Protein AF-0000000085035496 (afdb_homodimer)

pLDDT: mean 80.85, std 22.41, range [20.11, 98.56]

Radius of gyration: 19.76 Å; Cα contacts (8 Å, |Δi|>4): 603; chains: 2; bounding box: 44×59×54 Å

Solvent-accessible surface area (backbone atoms only — not comparable to full-atom values): 18643 Å² total; per-residue (Å²): 138,70,15,43,64,52,47,41,62,54,58,44,70,60,29,49,70,66,37,59,50,85,87,56,75,56,60,69,62,49,54,77,74,46,96,45,39,78,86,64,33,46,71,48,76,61,97,55,27,34,36,31,46,46,89,78,46,48,34,85,78,16,31,32,37,32,49,57,68,81,37,51,51,77,79,74,51,49,72,68,48,49,52,51,45,51,49,50,50,45,50,50,52,50,40,43,44,73,70,66,59,52,51,20,27,37,36,31,34,42,28,34,64,45,33,47,25,34,58,72,46,48,50,45,34,39,38,32,49,21,37,77,82,61,66,77,52,65,74,73,79,58,62,67,64,61,53,49,51,50,50,52,51,53,47,54,52,48,46,54,48,43,53,53,52,57,54,54,70,74,99,139,74,87,68,62,66,12,40,59,56,14,43,74,60,39,50,69,68,38,59,50,84,88,58,75,55,61,69,61,48,53,78,73,48,97,46,39,77,87,64,32,46,71,48,74,60,94,57,27,34,35,32,46,48,90,78,47,50,33,86,80,18,31,32,37,32,48,56,68,82,38,52,50,77,77,73,51,49,72,68,49,48,50,51,47,50,50,51,50,44,50,50,53,49,40,44,42,73,71,65,58,52,52,21,27,38,36,31,34,42,30,36,64,46,22,61,26,40,59,73,47,48,49,44,35,38,39,31,50,21,36,78,82,61,65,70,51,64,74,72,80,58,62,69,64,60,53,48,50,50,50,52,51,50,47,53,50,47,44,54,48,44,54,52,52,56,55,53,71,74,100

InterPro domains:
  IPR011146 HIT-like domain [PF01230] (39-130)
  IPR011146 HIT-like domain [PS51084] (27-137)
  IPR036265 HIT-like superfamily [G3DSA:3.30.428.10] (1-168)
  IPR036265 HIT-like superfamily [SSF54197] (5-159)
  IPR039383 FHIT family [cd01275] (26-151)
  IPR052908 AP-4-A phosphorylase [PTHR42997] (3-164)

Sequence (342 aa):
MSLRRLWAIWRMPYIKLLASEGGKECIFCKLPRENRDRENLILYRSSSSFIIMNKYPYNPGHLMVAPYRHVANLDELSDDEIIDVMNLVRISVRILKEAMSPDGFNIGMNVGKAAGAGFEGHIHIHIVPRWIGDANFMPILGNTKVISEALTNTYDELKKVLDNLVARSKSMSLRRLWAIWRMPYIKLLASEGGKECIFCKLPRENRDRENLILYRSSSSFIIMNKYPYNPGHLMVAPYRHVANLDELSDDEIIDVMNLVRISVRILKEAMSPDGFNIGMNVGKAAGAGFEGHIHIHIVPRWIGDANFMPILGNTKVISEALTNTYDELKKVLDNLVARSKS

Foldseek 3Di:
DDPPPQVVFQPDCVLCVLQVPPPDDDCLQPVVVDPPCLVQQWQDDDDFKTKGADLQGQDQLKIKIFGNDQAQDPVPDDPVRVVVRVVVVVLSVVLCCVQPNAPDWDKAWAGDVVRRHSPHGTIMMIIHGHHDVDDGPPPCPDDPVVSVVSSSVSSVSSNVSSVVVVVVVVD/DDPPFPVPQLPDPCLCVLQPPPPDDDCLQPVVVDPPCLVQQWQDDDDFKTKGADLDAQDQLKIKMFGNDQAQDPVPDDPVRVVVRVVVVVLSVVLCCVQPNAPDWDKAWAGDVVRRHSPHGTIMMIIHGHHDVDGGPDPCPDDPVVSVVSSSVSSVSSNVSSVVVVVVVVD

Nearest PDB structures (foldseek):
  3wo5-assembly1_A-2  TM=9.151E-01  e=3.654E-14  Mycobacterium tuberculosis
  3ano-assembly1_A-2  TM=8.923E-01  e=1.837E-14  Mycobacterium tuberculosis H37Rv
  3wo5-assembly1_B-2  TM=8.867E-01  e=2.081E-14  Mycobacterium tuberculosis
  3ano-assembly1_B-2  TM=8.861E-01  e=2.216E-14  Mycobacterium tuberculosis H37Rv
  6af2-assembly1_B-2  TM=8.863E-01  e=6.831E-14  Mycobacterium avium

Organism: Korarchaeum cryptofilum (strain OPF8) (NCBI:txid374847)

Structure (mmCIF, N/CA/C/O backbone):
data_AF-0000000085035496-model_v1
#
loop_
_entity.id
_entity.type
_entity.pdbx_description
1 polymer 'Histidine triad (HIT) protein'
#
loop_
_atom_site.group_PDB
_atom_site.id
_atom_site.type_symbol
_atom_site.label_atom_id
_atom_site.label_alt_id
_atom_site.label_comp_id
_atom_site.label_asym_id
_atom_site.label_entity_id
_atom_site.label_seq_id
_atom_site.pdbx_PDB_ins_code
_atom_site.Cartn_x
_atom_site.Cartn_y
_atom_site.Cartn_z
_atom_site.occupancy
_atom_site.B_iso_or_equiv
_atom_site.auth_seq_id
_atom_site.auth_comp_id
_atom_site.auth_asym_id
_atom_site.auth_atom_id
_atom_site.pdbx_PDB_model_num
ATOM 1 N N . MET A 1 1 ? 12.805 13.18 -15.281 1 21.23 1 MET A N 1
ATOM 2 C CA . MET A 1 1 ? 12.258 11.828 -15.43 1 21.23 1 MET A CA 1
ATOM 3 C C . MET A 1 1 ? 11.125 11.586 -14.438 1 21.23 1 MET A C 1
ATOM 5 O O . MET A 1 1 ? 11.266 11.883 -13.25 1 21.23 1 MET A O 1
ATOM 9 N N . SER A 1 2 ? 9.82 11.492 -14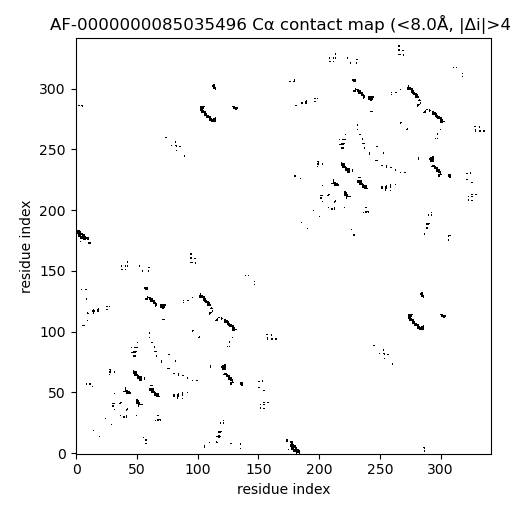.836 1 26.28 2 SER A N 1
ATOM 10 C CA . SER A 1 2 ? 8.445 11.75 -14.406 1 26.28 2 SER A CA 1
ATOM 11 C C . SER A 1 2 ? 8 10.75 -13.352 1 26.28 2 SER A C 1
ATOM 13 O O . SER A 1 2 ? 8.492 9.617 -13.312 1 26.28 2 SER A O 1
ATOM 15 N N . LEU A 1 3 ? 7.57 11.234 -12.219 1 30.39 3 LEU A N 1
ATOM 16 C CA . LEU A 1 3 ? 6.895 10.531 -11.141 1 30.39 3 LEU A CA 1
ATOM 17 C C . LEU A 1 3 ? 5.852 9.562 -11.688 1 30.39 3 LEU A C 1
ATOM 19 O O . LEU A 1 3 ? 5.055 9.008 -10.93 1 30.39 3 LEU A O 1
ATOM 23 N N . ARG A 1 4 ? 5.707 9.312 -12.961 1 32.75 4 ARG A N 1
ATOM 24 C CA . ARG A 1 4 ? 4.855 8.43 -13.75 1 32.75 4 ARG A CA 1
ATOM 25 C C . ARG A 1 4 ? 4.953 6.988 -13.258 1 32.75 4 ARG A C 1
ATOM 27 O O . ARG A 1 4 ? 4.027 6.199 -13.461 1 32.75 4 ARG A O 1
ATOM 34 N N . ARG A 1 5 ? 6.051 6.488 -12.922 1 32.91 5 ARG A N 1
ATOM 35 C CA . ARG A 1 5 ? 6.25 5.043 -12.914 1 32.91 5 ARG A CA 1
ATOM 36 C C . ARG A 1 5 ? 5.703 4.422 -11.633 1 32.91 5 ARG A C 1
ATOM 38 O O . ARG A 1 5 ? 5.484 3.213 -11.57 1 32.91 5 ARG A O 1
ATOM 45 N N . LEU A 1 6 ? 5.633 5.203 -10.633 1 32.25 6 LEU A N 1
ATOM 46 C CA . LEU A 1 6 ? 5.426 4.414 -9.422 1 32.25 6 LEU A CA 1
ATOM 47 C C . LEU A 1 6 ? 4.098 3.662 -9.484 1 32.25 6 LEU A C 1
ATOM 49 O O . LEU A 1 6 ? 4.039 2.471 -9.172 1 32.25 6 LEU A O 1
ATOM 53 N N . TRP A 1 7 ? 2.922 4.453 -9.5 1 36.88 7 TRP A N 1
ATOM 54 C CA . TRP A 1 7 ? 1.632 3.799 -9.305 1 36.88 7 TRP A CA 1
ATOM 55 C C . TRP A 1 7 ? 1.092 3.266 -10.633 1 36.88 7 TRP A C 1
ATOM 57 O O . TRP A 1 7 ? -0.097 2.957 -10.742 1 36.88 7 TRP A O 1
ATOM 67 N N . ALA A 1 8 ? 1.881 3.189 -11.617 1 37.53 8 ALA A N 1
ATOM 68 C CA . ALA A 1 8 ? 1.493 2.637 -12.914 1 37.53 8 ALA A CA 1
ATOM 69 C C . ALA A 1 8 ? 0.937 1.223 -12.766 1 37.53 8 ALA A C 1
ATOM 71 O O . ALA A 1 8 ? 0.454 0.632 -13.734 1 37.53 8 ALA A O 1
ATOM 72 N N . ILE A 1 9 ? 1.208 0.646 -11.734 1 39.5 9 ILE A N 1
ATOM 73 C CA . ILE A 1 9 ? 0.813 -0.758 -11.75 1 39.5 9 ILE A CA 1
ATOM 74 C C . ILE A 1 9 ? -0.698 -0.867 -11.945 1 39.5 9 ILE A C 1
ATOM 76 O O . ILE A 1 9 ? -1.181 -1.774 -12.625 1 39.5 9 ILE A O 1
ATOM 80 N N . TRP A 1 10 ? -1.483 0.144 -11.336 1 36.56 10 TRP A N 1
ATOM 81 C CA . TRP A 1 10 ? -2.896 -0.193 -11.203 1 36.56 10 TRP A CA 1
ATOM 82 C C . TRP A 1 10 ? -3.633 0.021 -12.523 1 36.56 10 TRP A C 1
ATOM 84 O O . TRP A 1 10 ? -4.773 -0.418 -12.68 1 36.56 10 TRP A O 1
ATOM 94 N N . ARG A 1 11 ? -3.217 1.012 -13.32 1 37.34 11 ARG A N 1
ATOM 95 C CA . ARG A 1 11 ? -4.156 1.288 -14.406 1 37.34 11 ARG A CA 1
ATOM 96 C C . ARG A 1 11 ? -4.004 0.27 -15.531 1 37.34 11 ARG A C 1
ATOM 98 O O . ARG A 1 11 ? -3.873 0.643 -16.703 1 37.34 11 ARG A O 1
ATOM 105 N N . MET A 1 12 ? -3.332 -0.712 -15.305 1 34.97 12 MET A N 1
ATOM 106 C CA . MET A 1 12 ? -3.383 -1.504 -16.531 1 34.97 12 MET A CA 1
ATOM 107 C C . MET A 1 12 ? -4.82 -1.883 -16.875 1 34.97 12 MET A C 1
ATOM 109 O O . MET A 1 12 ? -5.598 -2.248 -15.992 1 34.97 12 MET A O 1
ATOM 113 N N . PRO A 1 13 ? -5.238 -1.598 -18.078 1 33.66 13 PRO A N 1
ATOM 114 C CA . PRO A 1 13 ? -6.5 -2.111 -18.625 1 33.66 13 PRO A CA 1
ATOM 115 C C . PRO A 1 13 ? -6.84 -3.506 -18.094 1 33.66 13 PRO A C 1
ATOM 117 O O . PRO A 1 13 ? -7.863 -4.078 -18.469 1 33.66 13 PRO A O 1
ATOM 120 N N . TYR A 1 14 ? -5.906 -4.047 -17.469 1 34.47 14 TYR A N 1
ATOM 121 C CA . TYR A 1 14 ? -6.27 -5.434 -17.219 1 34.47 14 TYR A CA 1
ATOM 122 C C . TYR A 1 14 ? -7.41 -5.52 -16.203 1 34.47 14 TYR A C 1
ATOM 124 O O . TYR A 1 14 ? -8.031 -6.574 -16.047 1 34.47 14 TYR A O 1
ATOM 132 N N . ILE A 1 15 ? -7.633 -4.34 -15.547 1 39.41 15 ILE A N 1
ATOM 133 C CA . ILE A 1 15 ? -8.766 -4.488 -14.641 1 39.41 15 ILE A CA 1
ATOM 134 C C . ILE A 1 15 ? -10.031 -4.77 -15.445 1 39.41 15 ILE A C 1
ATOM 136 O O . ILE A 1 15 ? -10.977 -5.387 -14.945 1 39.41 15 ILE A O 1
ATOM 140 N N . LYS A 1 16 ? -10.023 -4.199 -16.641 1 36.78 16 LYS A N 1
ATOM 141 C CA . LYS A 1 16 ? -11.242 -4.473 -17.406 1 36.78 16 LYS A CA 1
ATOM 142 C C . LYS A 1 16 ? -11.453 -5.973 -17.578 1 36.78 16 LYS A C 1
ATOM 144 O O . LYS A 1 16 ? -12.586 -6.449 -17.609 1 36.78 16 LYS A O 1
ATOM 149 N N . LEU A 1 17 ? -10.406 -6.555 -17.922 1 38.06 17 LEU A N 1
ATOM 150 C CA . LEU A 1 17 ? -10.711 -7.957 -18.188 1 38.06 17 LEU A CA 1
ATOM 151 C C . LEU A 1 17 ? -11.211 -8.656 -16.938 1 38.06 17 LEU A C 1
ATOM 153 O O . LEU A 1 17 ? -12.102 -9.508 -17.016 1 38.06 17 LEU A O 1
ATOM 157 N N . LEU A 1 18 ? -10.664 -8.234 -15.781 1 40 18 LEU A N 1
ATOM 158 C CA . LEU A 1 18 ? -11.203 -8.898 -14.594 1 40 18 LEU A CA 1
ATOM 159 C C . LEU A 1 18 ? -12.492 -8.234 -14.133 1 40 18 LEU A C 1
ATOM 161 O O . LEU A 1 18 ? -13.328 -8.867 -13.492 1 40 18 LEU A O 1
ATOM 165 N N . ALA A 1 19 ? -12.539 -6.871 -14.305 1 42.56 19 ALA A N 1
ATOM 166 C CA . ALA A 1 19 ? -13.766 -6.191 -13.875 1 42.56 19 ALA A CA 1
ATOM 167 C C . ALA A 1 19 ? -14.922 -6.52 -14.812 1 42.56 19 ALA A C 1
ATOM 169 O O . ALA A 1 19 ? -16.094 -6.375 -14.438 1 42.56 19 ALA A O 1
ATOM 170 N N . SER A 1 20 ? -14.719 -6.434 -15.969 1 36.28 20 SER A N 1
ATOM 171 C CA . SER A 1 20 ? -15.852 -6.461 -16.891 1 36.28 20 SER A CA 1
ATOM 172 C C . SER A 1 20 ? -16.766 -7.645 -16.594 1 36.28 20 SER A C 1
ATOM 174 O O . SER A 1 20 ? -17.875 -7.738 -17.141 1 36.28 20 SER A O 1
ATOM 176 N N . GLU A 1 21 ? -16.312 -8.875 -16.375 1 35.81 21 GLU A N 1
ATOM 177 C CA . GLU A 1 21 ? -17.453 -9.781 -16.484 1 35.81 21 GLU A CA 1
ATOM 178 C C . GLU A 1 21 ? -18.344 -9.711 -15.258 1 35.81 21 GLU A C 1
ATOM 180 O O . GLU A 1 21 ? -17.969 -10.148 -14.172 1 35.81 21 GLU A O 1
ATOM 185 N N . GLY A 1 22 ? -19.109 -8.609 -14.977 1 43 22 GLY A N 1
ATOM 186 C CA . GLY A 1 22 ? -20.266 -8.391 -14.125 1 43 22 GLY A CA 1
ATOM 187 C C . GLY A 1 22 ? -20.703 -9.648 -13.391 1 43 22 GLY A C 1
ATOM 188 O O . GLY A 1 22 ? -21.234 -9.562 -12.281 1 43 22 GLY A O 1
ATOM 189 N N . GLY A 1 23 ? -20.844 -10.781 -14.062 1 47.94 23 GLY A N 1
ATOM 190 C CA . GLY A 1 23 ? -21.312 -12.078 -13.609 1 47.94 23 GLY A CA 1
ATOM 191 C C . GLY A 1 23 ? -20.188 -12.961 -13.078 1 47.94 23 GLY A C 1
ATOM 192 O O . GLY A 1 23 ? -20.375 -14.164 -12.906 1 47.94 23 GLY A O 1
ATOM 193 N N . LYS A 1 24 ? -18.891 -12.43 -13.055 1 60.41 24 LYS A N 1
ATOM 194 C CA . LYS A 1 24 ? -17.797 -13.383 -12.898 1 60.41 24 LYS A CA 1
ATOM 195 C C . LYS A 1 24 ? -17.422 -13.547 -11.43 1 60.41 24 LYS A C 1
ATOM 197 O O . LYS A 1 24 ? -17.562 -12.609 -10.641 1 60.41 24 LYS A O 1
ATOM 202 N N . GLU A 1 25 ? -17.344 -14.633 -10.922 1 82.94 25 GLU A N 1
ATOM 203 C CA . GLU A 1 25 ? -16.922 -15.156 -9.625 1 82.94 25 GLU A CA 1
ATOM 204 C C . GLU A 1 25 ? -15.609 -14.508 -9.18 1 82.94 25 GLU A C 1
ATOM 206 O O . GLU A 1 25 ? -14.727 -14.25 -10 1 82.94 25 GLU A O 1
ATOM 211 N N . CYS A 1 26 ? -15.641 -13.922 -8.062 1 90.88 26 CYS A N 1
ATOM 212 C CA . CYS A 1 26 ? -14.438 -13.359 -7.445 1 90.88 26 CYS A CA 1
ATOM 213 C C . CYS A 1 26 ? -13.297 -14.367 -7.453 1 90.88 26 CYS A C 1
ATOM 215 O O . CYS A 1 26 ? -13.375 -15.406 -6.793 1 90.88 26 CYS A O 1
ATOM 217 N N . ILE A 1 27 ? -12.289 -14.031 -8.133 1 90.94 27 ILE A N 1
ATOM 218 C CA . ILE A 1 27 ? -11.188 -14.977 -8.312 1 90.94 27 ILE A CA 1
ATOM 219 C C . ILE A 1 27 ? -10.5 -15.227 -6.969 1 90.94 27 ILE A C 1
ATOM 221 O O . ILE A 1 27 ? -9.945 -16.312 -6.746 1 90.94 27 ILE A O 1
ATOM 225 N N . PHE A 1 28 ? -10.57 -14.297 -6.078 1 94.56 28 PHE A N 1
ATOM 226 C CA . PHE A 1 28 ? -9.922 -14.461 -4.781 1 94.56 28 PHE A CA 1
ATOM 227 C C . PHE A 1 28 ? -10.742 -15.367 -3.873 1 94.56 28 PHE A C 1
ATOM 229 O O . PHE A 1 28 ? -10.219 -15.922 -2.904 1 94.56 28 PHE A O 1
ATOM 236 N N . CYS A 1 29 ? -11.938 -15.414 -4.16 1 95 29 CYS A N 1
ATOM 237 C CA . CYS A 1 29 ? -12.789 -16.344 -3.436 1 95 29 CYS A CA 1
ATOM 238 C C . CYS A 1 29 ? -12.688 -17.75 -4.027 1 95 29 CYS A C 1
ATOM 240 O O . CYS A 1 29 ? -12.688 -18.734 -3.293 1 95 29 CYS A O 1
ATOM 242 N N . LYS A 1 30 ? -12.492 -17.859 -5.289 1 94.5 30 LYS A N 1
ATOM 243 C CA . LYS A 1 30 ? -12.633 -19.109 -6.02 1 94.5 30 LYS A CA 1
ATOM 244 C C . LYS A 1 30 ? -11.305 -19.859 -6.066 1 94.5 30 LYS A C 1
ATOM 246 O O . LYS A 1 30 ? -11.234 -21.031 -5.688 1 94.5 30 LYS A O 1
ATOM 251 N N . LEU A 1 31 ? -10.289 -19.266 -6.477 1 95.12 31 LEU A N 1
ATOM 252 C CA . LEU A 1 31 ? -9.055 -19.938 -6.875 1 95.12 31 LEU A CA 1
ATOM 253 C C . LEU A 1 31 ? -8.406 -20.641 -5.688 1 95.12 31 LEU A C 1
ATOM 255 O O . LEU A 1 31 ? -7.926 -21.766 -5.816 1 95.12 31 LEU A O 1
ATOM 259 N N . PRO A 1 32 ? -8.438 -19.969 -4.566 1 96.06 32 PRO A N 1
ATOM 260 C CA . PRO A 1 32 ? -7.766 -20.641 -3.455 1 96.06 32 PRO A CA 1
ATOM 261 C C . PRO A 1 32 ? -8.469 -21.938 -3.033 1 96.06 32 PRO A C 1
ATOM 263 O O . PRO A 1 32 ? -7.875 -22.766 -2.354 1 96.06 32 PRO A O 1
ATOM 266 N N . ARG A 1 33 ? -9.625 -22.094 -3.391 1 95.31 33 ARG A N 1
ATOM 267 C CA . ARG A 1 33 ? -10.398 -23.266 -3.002 1 95.31 33 ARG A CA 1
ATOM 268 C C . ARG A 1 33 ? -10.188 -24.422 -3.984 1 95.31 33 ARG A C 1
ATOM 270 O O . ARG A 1 33 ? -10.586 -25.547 -3.719 1 95.31 33 ARG A O 1
ATOM 277 N N . GLU A 1 34 ? -9.539 -24.062 -5.004 1 94.56 34 GLU A N 1
ATOM 278 C CA . GLU A 1 34 ? -9.289 -25.078 -6.02 1 94.56 34 GLU A CA 1
ATOM 279 C C . GLU A 1 34 ? -7.969 -25.797 -5.77 1 94.56 34 GLU A C 1
ATOM 281 O O . GLU A 1 34 ? -7.082 -25.266 -5.102 1 94.56 34 GLU A O 1
ATOM 286 N N . ASN A 1 35 ? -7.812 -27 -6.086 1 90.62 35 ASN A N 1
ATOM 287 C CA . ASN A 1 35 ? -6.582 -27.781 -5.949 1 90.62 35 ASN A CA 1
ATOM 288 C C . ASN A 1 35 ? -5.766 -27.766 -7.238 1 90.62 35 ASN A C 1
ATOM 290 O O . ASN A 1 35 ? -5.359 -28.812 -7.73 1 90.62 35 ASN A O 1
ATOM 294 N N . ARG A 1 36 ? -5.5 -26.562 -7.816 1 96.56 36 ARG A N 1
ATOM 295 C CA . ARG A 1 36 ? -4.738 -26.344 -9.047 1 96.56 36 ARG A CA 1
ATOM 296 C C . ARG A 1 36 ? -3.783 -25.172 -8.898 1 96.56 36 ARG A C 1
ATOM 298 O O . ARG A 1 36 ? -3.777 -24.266 -9.734 1 96.56 36 ARG A O 1
ATOM 305 N N . ASP A 1 37 ? -2.908 -25.312 -7.938 1 97.06 37 ASP A N 1
ATOM 306 C CA . ASP A 1 37 ? -2.094 -24.188 -7.473 1 97.06 37 ASP A CA 1
ATOM 307 C C . ASP A 1 37 ? -1.188 -23.672 -8.586 1 97.06 37 ASP A C 1
ATOM 309 O O . ASP A 1 37 ? -1.125 -22.453 -8.828 1 97.06 37 ASP A O 1
ATOM 313 N N . ARG A 1 38 ? -0.52 -24.578 -9.258 1 96.75 38 ARG A N 1
ATOM 314 C CA . ARG A 1 38 ? 0.414 -24.156 -10.289 1 96.75 38 ARG A CA 1
ATOM 315 C C . ARG A 1 38 ? -0.318 -23.453 -11.438 1 96.75 38 ARG A C 1
ATOM 317 O O . ARG A 1 38 ? 0.122 -22.406 -11.922 1 96.75 38 ARG A O 1
ATOM 324 N N . GLU A 1 39 ? -1.438 -23.984 -11.859 1 95.06 39 GLU A N 1
ATOM 325 C CA . GLU A 1 39 ? -2.246 -23.422 -12.93 1 95.06 39 GLU A CA 1
ATOM 326 C C . GLU A 1 39 ? -2.852 -22.078 -12.508 1 95.06 39 GLU A C 1
ATOM 328 O O . GLU A 1 39 ? -2.941 -21.156 -13.312 1 95.06 39 GLU A O 1
ATOM 333 N N . ASN A 1 40 ? -3.23 -22.031 -11.234 1 95.69 40 ASN A N 1
ATOM 334 C CA . ASN A 1 40 ? -3.891 -20.844 -10.711 1 95.69 40 ASN A CA 1
ATOM 335 C C . ASN A 1 40 ? -2.885 -19.859 -10.133 1 95.69 40 ASN A C 1
ATOM 337 O O . ASN A 1 40 ? -3.26 -18.766 -9.695 1 95.69 40 ASN A O 1
ATOM 341 N N . LEU A 1 41 ? -1.665 -20.172 -10.047 1 97.12 41 LEU A N 1
ATOM 342 C CA . LEU A 1 41 ? -0.542 -19.344 -9.625 1 97.12 41 LEU A CA 1
ATOM 343 C C . LEU A 1 41 ? -0.634 -19.031 -8.133 1 97.12 41 LEU A C 1
ATOM 345 O O . LEU A 1 41 ? -0.282 -17.922 -7.707 1 97.12 41 LEU A O 1
ATOM 349 N N . ILE A 1 42 ? -1.25 -20 -7.367 1 98.19 42 ILE A N 1
ATOM 350 C CA . ILE A 1 42 ? -1.272 -19.922 -5.91 1 98.19 42 ILE A CA 1
ATOM 351 C C . ILE A 1 42 ? 0.07 -20.375 -5.348 1 98.19 42 ILE A C 1
ATOM 353 O O . ILE A 1 42 ? 0.501 -21.516 -5.59 1 98.19 42 ILE A O 1
ATOM 357 N N . LEU A 1 43 ? 0.686 -19.594 -4.543 1 98.19 43 LEU A N 1
ATOM 358 C CA . LEU A 1 43 ? 2.02 -19.906 -4.043 1 98.19 43 LEU A CA 1
ATOM 359 C C . LEU A 1 43 ? 1.954 -20.453 -2.623 1 98.19 43 LEU A C 1
ATOM 361 O O . LEU A 1 43 ? 2.764 -21.297 -2.24 1 98.19 43 LEU A O 1
ATOM 365 N N . TYR A 1 44 ? 1.034 -19.906 -1.823 1 97.94 44 TYR A N 1
ATOM 366 C CA . TYR A 1 44 ? 1.044 -20.234 -0.401 1 97.94 44 TYR A CA 1
ATOM 367 C C . TYR A 1 44 ? -0.301 -19.906 0.24 1 97.94 44 TYR A C 1
ATOM 369 O O . TYR A 1 44 ? -0.976 -18.953 -0.157 1 97.94 44 TYR A O 1
ATOM 377 N N . ARG A 1 45 ? -0.649 -20.734 1.194 1 97.56 45 ARG A N 1
ATOM 378 C CA . ARG A 1 45 ? -1.819 -20.516 2.035 1 97.56 45 ARG A CA 1
ATOM 379 C C . ARG A 1 45 ? -1.431 -20.438 3.508 1 97.56 45 ARG A C 1
ATOM 381 O O . ARG A 1 45 ? -0.679 -21.281 3.998 1 97.56 45 ARG A O 1
ATOM 388 N N . SER A 1 46 ? -1.869 -19.406 4.156 1 97.12 46 SER A 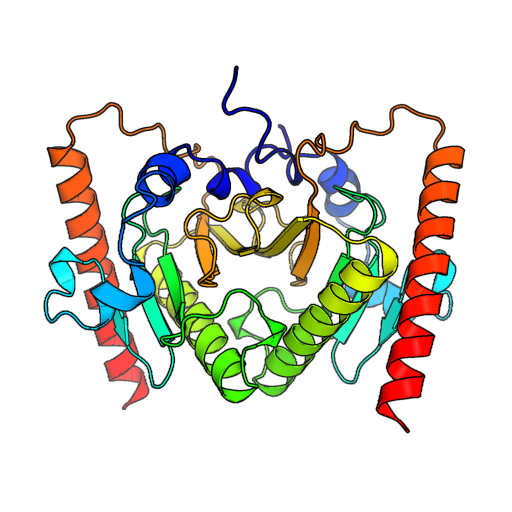N 1
ATOM 389 C CA . SER A 1 46 ? -1.798 -19.328 5.613 1 97.12 46 SER A CA 1
ATOM 390 C C . SER A 1 46 ? -3.168 -19.547 6.246 1 97.12 46 SER A C 1
ATOM 392 O O . SER A 1 46 ? -4.059 -20.125 5.621 1 97.12 46 SER A O 1
ATOM 394 N N . SER A 1 47 ? -3.295 -19.188 7.523 1 96.69 47 SER A N 1
ATOM 395 C CA . SER A 1 47 ? -4.523 -19.453 8.266 1 96.69 47 SER A CA 1
ATOM 396 C C . SER A 1 47 ? -5.684 -18.625 7.734 1 96.69 47 SER A C 1
ATOM 398 O O . SER A 1 47 ? -6.82 -19.109 7.676 1 96.69 47 SER A O 1
ATOM 400 N N . SER A 1 48 ? -5.414 -17.406 7.293 1 98.06 48 SER A N 1
ATOM 401 C CA . SER A 1 48 ? -6.543 -16.562 6.938 1 98.06 48 SER A CA 1
ATOM 402 C C . SER A 1 48 ? -6.305 -15.852 5.605 1 98.06 48 SER A C 1
ATOM 404 O O . SER A 1 48 ? -7.152 -15.086 5.141 1 98.06 48 SER A O 1
ATOM 406 N N . SER A 1 49 ? -5.16 -16.094 4.941 1 98.31 49 SER A N 1
ATOM 407 C CA . SER A 1 49 ? -4.812 -15.398 3.701 1 98.31 49 SER A CA 1
ATOM 408 C C . SER A 1 49 ? -3.957 -16.281 2.799 1 98.31 49 SER A C 1
ATOM 410 O O . SER A 1 49 ? -3.654 -17.422 3.148 1 98.31 49 SER A O 1
ATOM 412 N N . PHE A 1 50 ? -3.662 -15.75 1.64 1 98.5 50 PHE A N 1
ATOM 413 C CA . PHE A 1 50 ? -2.863 -16.531 0.7 1 98.5 50 PHE A CA 1
ATOM 414 C C . PHE A 1 50 ? -2.088 -15.609 -0.239 1 98.5 50 PHE A C 1
ATOM 416 O O . PHE A 1 50 ? -2.406 -14.422 -0.36 1 98.5 50 PHE A O 1
ATOM 423 N N . ILE A 1 51 ? -1.038 -16.156 -0.836 1 98.56 51 ILE A N 1
ATOM 424 C CA . ILE A 1 51 ? -0.209 -15.469 -1.825 1 98.56 51 ILE A CA 1
ATOM 425 C C . ILE A 1 51 ? -0.517 -16.016 -3.219 1 98.56 51 ILE A C 1
ATOM 427 O O . ILE A 1 51 ? -0.537 -17.234 -3.426 1 98.56 51 ILE A O 1
ATOM 431 N N . ILE A 1 52 ? -0.741 -15.141 -4.137 1 97.88 52 ILE A N 1
ATOM 432 C CA . ILE A 1 52 ? -1.018 -15.523 -5.516 1 97.88 52 ILE A CA 1
ATOM 433 C C . ILE A 1 52 ? -0.23 -14.633 -6.473 1 97.88 52 ILE A C 1
ATOM 435 O O . ILE A 1 52 ? -0.108 -13.422 -6.242 1 97.88 52 ILE A O 1
ATOM 439 N N . MET A 1 53 ? 0.323 -15.258 -7.449 1 96.88 53 MET A N 1
ATOM 440 C CA . MET A 1 53 ? 0.993 -14.469 -8.484 1 96.88 53 MET A CA 1
ATOM 441 C C . MET A 1 53 ? -0.022 -13.82 -9.422 1 96.88 53 MET A C 1
ATOM 443 O O . MET A 1 53 ? -0.994 -14.461 -9.828 1 96.88 53 MET A O 1
ATOM 447 N N . ASN A 1 54 ? 0.218 -12.609 -9.734 1 92.75 54 ASN A N 1
ATOM 448 C CA . ASN A 1 54 ? -0.672 -11.914 -10.664 1 92.75 54 ASN A CA 1
ATOM 449 C C . ASN A 1 54 ? -0.564 -12.484 -12.07 1 92.75 54 ASN A C 1
ATOM 451 O O . ASN A 1 54 ? 0.539 -12.641 -12.602 1 92.75 54 ASN A O 1
ATOM 455 N N . LYS A 1 55 ? -1.606 -12.789 -12.609 1 89.5 55 LYS A N 1
ATOM 456 C CA . LYS A 1 55 ? -1.65 -13.352 -13.961 1 89.5 55 LYS A CA 1
ATOM 457 C C . LYS A 1 55 ? -1.275 -12.305 -15.008 1 89.5 55 LYS A C 1
ATOM 459 O O . LYS A 1 55 ? -0.796 -12.648 -16.094 1 89.5 55 LYS A O 1
ATOM 464 N N . TYR A 1 56 ? -1.513 -11.094 -14.734 1 84.81 56 TYR A N 1
ATOM 465 C CA . TYR A 1 56 ? -1.176 -9.961 -15.594 1 84.81 56 TYR A CA 1
ATOM 466 C C . TYR A 1 56 ? -0.228 -9 -14.875 1 84.81 56 TYR A C 1
ATOM 468 O O . TYR A 1 56 ? -0.585 -7.852 -14.609 1 84.81 56 TYR A O 1
ATOM 476 N N . PRO A 1 57 ? 0.956 -9.5 -14.75 1 89.12 57 PRO A N 1
ATOM 477 C CA . PRO A 1 57 ? 1.888 -8.789 -13.875 1 89.12 57 PRO A CA 1
ATOM 478 C C . PRO A 1 57 ? 2.359 -7.461 -14.469 1 89.12 57 PRO A C 1
ATOM 480 O O . PRO A 1 57 ? 2.51 -7.348 -15.688 1 89.12 57 PRO A O 1
ATOM 483 N N . TYR A 1 58 ? 2.482 -6.488 -13.602 1 84.19 58 TYR A N 1
ATOM 484 C CA . TYR A 1 58 ? 3.145 -5.246 -13.984 1 84.19 58 TYR A CA 1
ATOM 485 C C . TYR A 1 58 ? 4.629 -5.477 -14.25 1 84.19 58 TYR A C 1
ATOM 487 O O . TYR A 1 58 ? 5.176 -4.977 -15.234 1 84.19 58 TYR A O 1
ATOM 495 N N . ASN A 1 59 ? 5.352 -6.098 -13.383 1 88 59 ASN A N 1
ATOM 496 C CA . ASN A 1 59 ? 6.715 -6.605 -13.5 1 88 59 ASN A CA 1
ATOM 497 C C . ASN A 1 59 ? 6.789 -8.094 -13.164 1 88 59 ASN A C 1
ATOM 499 O O . ASN A 1 59 ? 5.953 -8.609 -12.422 1 88 59 ASN A O 1
ATOM 503 N N . PRO A 1 60 ? 7.793 -8.773 -13.773 1 89.94 60 PRO A N 1
ATOM 504 C CA . PRO A 1 60 ? 7.953 -10.172 -13.367 1 89.94 60 PRO A CA 1
ATOM 505 C C . PRO A 1 60 ? 8.031 -10.344 -11.852 1 89.94 60 PRO A C 1
ATOM 507 O O . PRO A 1 60 ? 8.711 -9.578 -11.172 1 89.94 60 PRO A O 1
ATOM 510 N N . GLY A 1 61 ? 7.262 -11.297 -11.344 1 94.56 61 GLY A N 1
ATOM 511 C CA . GLY A 1 61 ? 7.273 -11.547 -9.906 1 94.56 61 GLY A CA 1
ATOM 512 C C . GLY A 1 61 ? 6.191 -10.789 -9.164 1 94.56 61 GLY A C 1
ATOM 513 O O . GLY A 1 61 ? 6.074 -10.914 -7.941 1 94.56 61 GLY A O 1
ATOM 514 N N . HIS A 1 62 ? 5.32 -10.008 -9.867 1 94.62 62 HIS A N 1
ATOM 515 C CA . HIS A 1 62 ? 4.199 -9.297 -9.258 1 94.62 62 HIS A CA 1
ATOM 516 C C . HIS A 1 62 ? 3.285 -10.258 -8.508 1 94.62 62 HIS A C 1
ATOM 518 O O . HIS A 1 62 ? 2.59 -11.07 -9.125 1 94.62 62 HIS A O 1
ATOM 524 N N . LEU A 1 63 ? 3.316 -10.086 -7.164 1 97.31 63 LEU A N 1
ATOM 525 C CA . LEU A 1 63 ? 2.518 -10.945 -6.297 1 97.31 63 LEU A CA 1
ATOM 526 C C . LEU A 1 63 ? 1.349 -10.172 -5.695 1 97.31 63 LEU A C 1
ATOM 528 O O . LEU A 1 63 ? 1.353 -8.938 -5.688 1 97.31 63 LEU A O 1
ATOM 532 N N . MET A 1 64 ? 0.374 -10.938 -5.223 1 96.5 64 MET A N 1
ATOM 533 C CA . MET A 1 64 ? -0.744 -10.398 -4.453 1 96.5 64 MET A CA 1
ATOM 534 C C . MET A 1 64 ? -0.996 -11.242 -3.205 1 96.5 64 MET A C 1
ATOM 536 O O . MET A 1 64 ? -0.754 -12.445 -3.203 1 96.5 64 MET A O 1
ATOM 540 N N . VAL A 1 65 ? -1.356 -10.57 -2.158 1 97.88 65 VAL A N 1
ATOM 541 C CA . VAL A 1 65 ? -1.821 -11.203 -0.932 1 97.88 65 VAL A CA 1
ATOM 542 C C . VAL A 1 65 ? -3.277 -10.828 -0.671 1 97.88 65 VAL A C 1
ATOM 544 O O . VAL A 1 65 ? -3.637 -9.648 -0.727 1 97.88 65 VAL A O 1
ATOM 547 N N . ALA A 1 66 ? -4.105 -11.828 -0.373 1 97.38 66 ALA A N 1
ATOM 548 C CA . ALA A 1 66 ? -5.523 -11.586 -0.126 1 97.38 66 ALA A CA 1
ATOM 549 C C . ALA A 1 66 ? -6.039 -12.445 1.02 1 97.38 66 ALA A C 1
ATOM 551 O O . ALA A 1 66 ? -5.629 -13.602 1.167 1 97.38 66 ALA A O 1
ATOM 552 N N . PRO A 1 67 ? -6.902 -11.859 1.896 1 97.94 67 PRO A N 1
ATOM 553 C CA . PRO A 1 67 ? -7.625 -12.719 2.84 1 97.94 67 PRO A CA 1
ATOM 554 C C . PRO A 1 67 ? -8.617 -13.656 2.148 1 97.94 67 PRO A C 1
ATOM 556 O O . PRO A 1 67 ? -9.031 -13.391 1.02 1 97.94 67 PRO A O 1
ATOM 559 N N . TYR A 1 68 ? -8.977 -14.75 2.881 1 97.44 68 TYR A N 1
ATOM 560 C CA . TYR A 1 68 ? -10.008 -15.633 2.359 1 97.44 68 TYR A CA 1
ATOM 561 C C . TYR A 1 68 ? -11.375 -14.953 2.4 1 97.44 68 TYR A C 1
ATOM 563 O O . TYR A 1 68 ? -12.195 -15.141 1.497 1 97.44 68 TYR A O 1
ATOM 571 N N . ARG A 1 69 ? -11.594 -14.258 3.486 1 96.69 69 ARG A N 1
ATOM 572 C CA . ARG A 1 69 ? -12.875 -13.578 3.619 1 96.69 69 ARG A CA 1
ATOM 573 C C . ARG A 1 69 ? -13.039 -12.492 2.561 1 96.69 69 ARG A C 1
ATOM 575 O O . ARG A 1 69 ? -12.109 -11.719 2.318 1 96.69 69 ARG A O 1
ATOM 582 N N . HIS A 1 70 ? -14.188 -12.469 1.901 1 95.31 70 HIS A N 1
ATOM 583 C CA . HIS A 1 70 ? -14.531 -11.461 0.904 1 95.31 70 HIS A CA 1
ATOM 584 C C . HIS A 1 70 ? -14.93 -10.148 1.565 1 95.31 70 HIS A C 1
ATOM 586 O O . HIS A 1 70 ? -16.109 -9.938 1.874 1 95.31 70 HIS A O 1
ATOM 592 N N . VAL A 1 71 ? -13.945 -9.312 1.752 1 94.06 71 VAL A N 1
ATOM 593 C CA . VAL A 1 71 ? -14.203 -8 2.348 1 94.06 71 VAL A CA 1
ATOM 594 C C . VAL A 1 71 ? -13.68 -6.902 1.431 1 94.06 71 VAL A C 1
ATOM 596 O O . VAL A 1 71 ? -12.664 -7.086 0.751 1 94.06 71 VAL A O 1
ATOM 599 N N . ALA A 1 72 ? -14.312 -5.773 1.52 1 90.81 72 ALA A N 1
ATOM 600 C CA . ALA A 1 72 ? -14.016 -4.711 0.565 1 90.81 72 ALA A CA 1
ATOM 601 C C . ALA A 1 72 ? -13.102 -3.656 1.187 1 90.81 72 ALA A C 1
ATOM 603 O O . ALA A 1 72 ? -12.469 -2.875 0.473 1 90.81 72 ALA A O 1
ATOM 604 N N . ASN A 1 73 ? -13.102 -3.66 2.584 1 88.81 73 ASN A N 1
ATOM 605 C CA . ASN A 1 73 ? -12.406 -2.561 3.25 1 88.81 73 ASN A CA 1
ATOM 606 C C . ASN A 1 73 ? -11.477 -3.064 4.344 1 88.81 73 ASN A C 1
ATOM 608 O O . ASN A 1 73 ? -11.734 -4.102 4.957 1 88.81 73 ASN A O 1
ATOM 612 N N . LEU A 1 74 ? -10.422 -2.295 4.52 1 88.38 74 LEU A N 1
ATOM 613 C CA . LEU A 1 74 ? -9.406 -2.641 5.508 1 88.38 74 LEU A CA 1
ATOM 614 C C . LEU A 1 74 ? -10.016 -2.723 6.902 1 88.38 74 LEU A C 1
ATOM 616 O O . LEU A 1 74 ? -9.609 -3.557 7.715 1 88.38 74 LEU A O 1
ATOM 620 N N . ASP A 1 75 ? -10.969 -1.873 7.191 1 87.31 75 ASP A N 1
ATOM 621 C CA . ASP A 1 75 ? -11.539 -1.8 8.531 1 87.31 75 ASP A CA 1
ATOM 622 C C . ASP A 1 75 ? -12.391 -3.031 8.836 1 87.31 75 ASP A C 1
ATOM 624 O O . ASP A 1 75 ? -12.766 -3.264 9.984 1 87.31 75 ASP A O 1
ATOM 628 N N . GLU A 1 76 ? -12.609 -3.84 7.879 1 92.75 76 GLU A N 1
ATOM 629 C CA . GLU A 1 76 ? -13.383 -5.062 8.07 1 92.75 76 GLU A CA 1
ATOM 630 C C . GLU A 1 76 ? -12.484 -6.223 8.5 1 92.75 76 GLU A C 1
ATOM 632 O O . GLU A 1 76 ? -12.977 -7.258 8.953 1 92.75 76 GLU A O 1
ATOM 637 N N . LEU A 1 77 ? -11.203 -6.055 8.383 1 94 77 LEU A N 1
ATOM 638 C CA . LEU A 1 77 ? -10.273 -7.098 8.797 1 94 77 LEU A CA 1
ATOM 639 C C . LEU A 1 77 ? -10.07 -7.07 10.312 1 94 77 LEU A C 1
ATOM 641 O O . LEU A 1 77 ? -9.984 -5.996 10.914 1 94 77 LEU A O 1
ATOM 645 N N . SER A 1 78 ? -10.039 -8.242 10.906 1 94.44 78 SER A N 1
ATOM 646 C CA . SER A 1 78 ? -9.633 -8.336 12.305 1 94.44 78 SER A CA 1
ATOM 647 C C . SER A 1 78 ? -8.133 -8.078 12.469 1 94.44 78 SER A C 1
ATOM 649 O O . SER A 1 78 ? -7.391 -8.102 11.484 1 94.44 78 SER A O 1
ATOM 651 N N . ASP A 1 79 ? -7.727 -7.832 13.703 1 92.44 79 ASP A N 1
ATOM 652 C CA . ASP A 1 79 ? -6.305 -7.645 13.969 1 92.44 79 ASP A CA 1
ATOM 653 C C . ASP A 1 79 ? -5.504 -8.875 13.547 1 92.44 79 ASP A C 1
ATOM 655 O O . ASP A 1 79 ? -4.422 -8.75 12.977 1 92.44 79 ASP A O 1
ATOM 659 N N . ASP A 1 80 ? -6.078 -10 13.836 1 95.06 80 ASP A N 1
ATOM 660 C CA . ASP A 1 80 ? -5.398 -11.242 13.469 1 95.06 80 ASP A CA 1
ATOM 661 C C . ASP A 1 80 ? -5.25 -11.359 11.953 1 95.06 80 ASP A C 1
ATOM 663 O O . ASP A 1 80 ? -4.207 -11.797 11.461 1 95.06 80 ASP A O 1
ATOM 667 N N . GLU A 1 81 ? -6.266 -10.977 11.211 1 95.94 81 GLU A N 1
ATOM 668 C CA . GLU A 1 81 ? -6.203 -11.016 9.75 1 95.94 81 GLU A CA 1
ATOM 669 C C . GLU A 1 81 ? -5.176 -10.023 9.219 1 95.94 81 GLU A C 1
ATOM 671 O O . GLU A 1 81 ? -4.461 -10.32 8.258 1 95.94 81 GLU A O 1
ATOM 676 N N . ILE A 1 82 ? -5.09 -8.898 9.828 1 94.44 82 ILE A N 1
ATOM 677 C CA . ILE A 1 82 ? -4.133 -7.879 9.414 1 94.44 82 ILE A CA 1
ATOM 678 C C . ILE A 1 82 ? -2.709 -8.398 9.594 1 94.44 82 ILE A C 1
ATOM 680 O O . ILE A 1 82 ? -1.879 -8.289 8.688 1 94.44 82 ILE A O 1
ATOM 684 N N . ILE A 1 83 ? -2.49 -8.969 10.703 1 94.12 83 ILE A N 1
ATOM 685 C CA . ILE A 1 83 ? -1.168 -9.508 10.992 1 94.12 83 ILE A CA 1
ATOM 686 C C . ILE A 1 83 ? -0.826 -10.602 9.977 1 94.12 83 ILE A C 1
ATOM 688 O O . ILE A 1 83 ? 0.284 -10.633 9.438 1 94.12 83 ILE A O 1
ATOM 692 N N . ASP A 1 84 ? -1.802 -11.461 9.766 1 96.62 84 ASP A N 1
ATOM 693 C CA . ASP A 1 84 ? -1.573 -12.562 8.836 1 96.62 84 ASP A CA 1
ATOM 694 C C . ASP A 1 84 ? -1.283 -12.047 7.43 1 96.62 84 ASP A C 1
ATOM 696 O O . ASP A 1 84 ? -0.336 -12.492 6.781 1 96.62 84 ASP A O 1
ATOM 700 N N . VAL A 1 85 ? -2.066 -11.094 6.969 1 97.25 85 VAL A N 1
ATOM 701 C CA . VAL A 1 85 ? -1.882 -10.508 5.645 1 97.25 85 VAL A CA 1
ATOM 702 C C . VAL A 1 85 ? -0.507 -9.852 5.559 1 97.25 85 VAL A C 1
ATOM 704 O O . VAL A 1 85 ? 0.232 -10.07 4.594 1 97.25 85 VAL A O 1
ATOM 707 N N . MET A 1 86 ? -0.128 -9.125 6.527 1 96.06 86 MET A N 1
ATOM 708 C CA . MET A 1 86 ? 1.139 -8.406 6.48 1 96.06 86 MET A CA 1
ATOM 709 C C . MET A 1 86 ? 2.318 -9.359 6.609 1 96.06 86 MET A C 1
ATOM 711 O O . MET A 1 86 ? 3.377 -9.125 6.02 1 96.06 86 MET A O 1
ATOM 715 N N . ASN A 1 87 ? 2.129 -10.383 7.355 1 95.69 87 ASN A N 1
ATOM 716 C CA . ASN A 1 87 ? 3.164 -11.406 7.398 1 95.69 87 ASN A CA 1
ATOM 717 C C . ASN A 1 87 ? 3.387 -12.039 6.023 1 95.69 87 ASN A C 1
ATOM 719 O O . ASN A 1 87 ? 4.523 -12.305 5.637 1 95.69 87 ASN A O 1
ATOM 723 N N . LEU A 1 88 ? 2.303 -12.297 5.344 1 97.44 88 LEU A N 1
ATOM 724 C CA . LEU A 1 88 ? 2.449 -12.844 4 1 97.44 88 LEU A CA 1
ATOM 725 C C . LEU A 1 88 ? 3.094 -11.828 3.064 1 97.44 88 LEU A C 1
ATOM 727 O O . LEU A 1 88 ? 3.842 -12.195 2.156 1 97.44 88 LEU A O 1
ATOM 731 N N . VAL A 1 89 ? 2.811 -10.547 3.279 1 97.62 89 VAL A N 1
ATOM 732 C CA . VAL A 1 89 ? 3.496 -9.508 2.52 1 97.62 89 VAL A CA 1
ATOM 733 C C . VAL A 1 89 ? 5 -9.586 2.779 1 97.62 89 VAL A C 1
ATOM 735 O O . VAL A 1 89 ? 5.801 -9.562 1.841 1 97.62 89 VAL A O 1
ATOM 738 N N . ARG A 1 90 ? 5.402 -9.758 4.008 1 95.94 90 ARG A N 1
ATOM 739 C CA . ARG A 1 90 ? 6.812 -9.875 4.371 1 95.94 90 ARG A CA 1
ATOM 740 C C . ARG A 1 90 ? 7.449 -11.094 3.711 1 95.94 90 ARG A C 1
ATOM 742 O O . ARG A 1 90 ? 8.555 -11.008 3.176 1 95.94 90 ARG A O 1
ATOM 749 N N . ILE A 1 91 ? 6.758 -12.172 3.777 1 96.19 91 ILE A N 1
ATOM 750 C CA . ILE A 1 91 ? 7.246 -13.406 3.168 1 96.19 91 ILE A CA 1
ATOM 751 C C . ILE A 1 91 ? 7.406 -13.211 1.661 1 96.19 91 ILE A C 1
ATOM 753 O O . ILE A 1 91 ? 8.398 -13.648 1.072 1 96.19 91 ILE A O 1
ATOM 757 N N . SER A 1 92 ? 6.418 -12.539 1.044 1 97.69 92 SER A N 1
ATOM 758 C CA . SER A 1 92 ? 6.465 -12.273 -0.39 1 97.69 92 SER A CA 1
ATOM 759 C C . SER A 1 92 ? 7.699 -11.453 -0.758 1 97.69 92 SER A C 1
ATOM 761 O O . SER A 1 92 ? 8.391 -11.766 -1.73 1 97.69 92 SER A O 1
ATOM 763 N N . VAL A 1 93 ? 7.949 -10.453 0.004 1 96.56 93 VAL A N 1
ATOM 764 C CA . VAL A 1 93 ? 9.109 -9.602 -0.226 1 96.56 93 VAL A CA 1
ATOM 765 C C . VAL A 1 93 ? 10.391 -10.43 -0.115 1 96.56 93 VAL A C 1
ATOM 767 O O . VAL A 1 93 ? 11.281 -10.328 -0.96 1 96.56 93 VAL A O 1
ATOM 770 N N . ARG A 1 94 ? 10.461 -11.281 0.865 1 96 94 ARG A N 1
ATOM 771 C CA . ARG A 1 94 ? 11.641 -12.117 1.079 1 96 94 ARG A CA 1
ATOM 772 C C . ARG A 1 94 ? 11.859 -13.07 -0.092 1 96 94 ARG A C 1
ATOM 774 O O . ARG A 1 94 ? 12.977 -13.211 -0.582 1 96 94 ARG A O 1
ATOM 781 N N . ILE A 1 95 ? 10.773 -13.734 -0.478 1 97.25 95 ILE A N 1
ATOM 782 C CA . ILE A 1 95 ? 10.836 -14.672 -1.598 1 97.25 95 ILE A CA 1
ATOM 783 C C . ILE A 1 95 ? 11.375 -13.953 -2.836 1 97.25 95 ILE A C 1
ATOM 785 O O . ILE A 1 95 ? 12.258 -14.469 -3.521 1 97.25 95 ILE A O 1
ATOM 789 N N . LEU A 1 96 ? 10.898 -12.781 -3.123 1 97.31 96 LEU A N 1
ATOM 790 C CA . LEU A 1 96 ? 11.258 -12.031 -4.324 1 97.31 96 LEU A CA 1
ATOM 791 C C . LEU A 1 96 ? 12.703 -11.539 -4.246 1 97.31 96 LEU A C 1
ATOM 793 O O . LEU A 1 96 ? 13.422 -11.562 -5.25 1 97.31 96 LEU A O 1
ATOM 797 N N . LYS A 1 97 ? 13.102 -11.102 -3.096 1 96.31 97 LYS A N 1
ATOM 798 C CA . LYS A 1 97 ? 14.484 -10.68 -2.922 1 96.31 97 LYS A CA 1
ATOM 799 C C . LYS A 1 97 ? 15.445 -11.828 -3.201 1 96.31 97 LYS A C 1
ATOM 801 O O . LYS A 1 97 ? 16.453 -11.656 -3.902 1 96.31 97 LYS A O 1
ATOM 806 N N . GLU A 1 98 ? 15.133 -12.945 -2.68 1 96.81 98 GLU A N 1
ATOM 807 C CA . GLU A 1 98 ? 16.016 -14.102 -2.834 1 96.81 98 GLU A CA 1
ATOM 808 C C . GLU A 1 98 ? 15.992 -14.617 -4.27 1 96.81 98 GLU A C 1
ATOM 810 O O . GLU A 1 98 ? 17.031 -15 -4.809 1 96.81 98 GLU A O 1
ATOM 815 N N . ALA A 1 99 ? 14.844 -14.625 -4.852 1 97.44 99 ALA A N 1
ATOM 816 C CA . ALA A 1 99 ? 14.688 -15.25 -6.16 1 97.44 99 ALA A CA 1
ATOM 817 C C . ALA A 1 99 ? 15.133 -14.312 -7.281 1 97.44 99 ALA A C 1
ATOM 819 O O . ALA A 1 99 ? 15.641 -14.766 -8.312 1 97.44 99 ALA A O 1
ATOM 820 N N . MET A 1 100 ? 14.914 -12.945 -7.121 1 96.44 100 MET A N 1
ATOM 821 C CA . MET A 1 100 ? 15.016 -12.078 -8.289 1 96.44 100 MET A CA 1
ATOM 822 C C . MET A 1 100 ? 15.867 -10.852 -7.996 1 96.44 100 MET A C 1
ATOM 824 O O . MET A 1 100 ? 16.172 -10.062 -8.891 1 96.44 100 MET A O 1
ATOM 828 N N . SER A 1 101 ? 16.203 -10.562 -6.777 1 96.44 101 SER A N 1
ATOM 829 C CA . SER A 1 101 ? 17.078 -9.484 -6.336 1 96.44 101 SER A CA 1
ATOM 830 C C . SER A 1 101 ? 16.625 -8.141 -6.895 1 96.44 101 SER A C 1
ATOM 832 O O . SER A 1 101 ? 17.422 -7.41 -7.492 1 96.44 101 SER A O 1
ATOM 834 N N . PRO A 1 102 ? 15.383 -7.766 -6.668 1 95.62 102 PRO A N 1
ATOM 835 C CA . PRO A 1 102 ? 14.945 -6.441 -7.113 1 95.62 102 PRO A CA 1
ATOM 836 C C . PRO A 1 102 ? 15.609 -5.309 -6.332 1 95.62 102 PRO A C 1
ATOM 838 O O . PRO A 1 102 ? 16.188 -5.543 -5.27 1 95.62 102 PRO A O 1
ATOM 841 N N . ASP A 1 103 ? 15.508 -4.066 -6.891 1 93.38 103 ASP A N 1
ATOM 842 C CA . ASP A 1 103 ? 16.094 -2.881 -6.277 1 93.38 103 ASP A CA 1
ATOM 843 C C . ASP A 1 103 ? 15.086 -2.174 -5.371 1 93.38 103 ASP A C 1
ATOM 845 O O . ASP A 1 103 ? 15.43 -1.198 -4.699 1 93.38 103 ASP A O 1
ATOM 849 N N . GLY A 1 104 ? 13.859 -2.621 -5.395 1 92.25 104 GLY A N 1
ATOM 850 C CA . GLY A 1 104 ? 12.812 -2.004 -4.602 1 92.25 104 GLY A CA 1
ATOM 851 C C . GLY A 1 104 ? 11.461 -2.672 -4.773 1 92.25 104 GLY A C 1
ATOM 852 O O . GLY A 1 104 ? 11.359 -3.721 -5.414 1 92.25 104 GLY A O 1
ATOM 853 N N . PHE A 1 105 ? 10.461 -2.088 -4.113 1 92.69 105 PHE A N 1
ATOM 854 C CA . PHE A 1 105 ? 9.109 -2.627 -4.168 1 92.69 105 PHE A CA 1
ATOM 855 C C . PHE A 1 105 ? 8.078 -1.506 -4.125 1 92.69 105 PHE A C 1
ATOM 857 O O . PHE A 1 105 ? 8.242 -0.535 -3.383 1 92.69 105 PHE A O 1
ATOM 864 N N . ASN A 1 106 ? 7.055 -1.631 -4.926 1 91.25 106 ASN A N 1
ATOM 865 C CA . ASN A 1 106 ? 5.773 -0.995 -4.641 1 91.25 106 ASN A CA 1
ATOM 866 C C . ASN A 1 106 ? 4.809 -1.961 -3.963 1 91.25 106 ASN A C 1
ATOM 868 O O . ASN A 1 106 ? 4.523 -3.037 -4.492 1 91.25 106 ASN A O 1
ATOM 872 N N . ILE A 1 107 ? 4.328 -1.562 -2.811 1 94.19 107 ILE A N 1
ATOM 873 C CA . ILE A 1 107 ? 3.441 -2.416 -2.029 1 94.19 107 ILE A CA 1
ATOM 874 C C . ILE A 1 107 ? 2.178 -1.646 -1.655 1 94.19 107 ILE A C 1
ATOM 876 O O . ILE A 1 107 ? 2.256 -0.555 -1.084 1 94.19 107 ILE A O 1
ATOM 880 N N . GLY A 1 108 ? 1.031 -2.244 -2.074 1 93.81 108 GLY A N 1
ATOM 881 C CA . GLY A 1 108 ? -0.164 -1.528 -1.657 1 93.81 108 GLY A CA 1
ATOM 882 C C . GLY A 1 108 ? -1.441 -2.121 -2.223 1 93.81 108 GLY A C 1
ATOM 883 O O . GLY A 1 108 ? -1.438 -3.238 -2.744 1 93.81 108 GLY A O 1
ATOM 884 N N . MET A 1 109 ? -2.518 -1.403 -1.961 1 92.06 109 MET A N 1
ATOM 885 C CA . MET A 1 109 ? -3.836 -1.859 -2.393 1 92.06 109 MET A CA 1
ATOM 886 C C . MET A 1 109 ? -4.66 -0.7 -2.943 1 92.06 109 MET A C 1
ATOM 888 O O . MET A 1 109 ? -4.438 0.455 -2.576 1 92.06 109 MET A O 1
ATOM 892 N N . ASN A 1 110 ? -5.539 -1.088 -3.805 1 88.62 110 ASN A N 1
ATOM 893 C CA . ASN A 1 110 ? -6.566 -0.194 -4.324 1 88.62 110 ASN A CA 1
ATOM 894 C C . ASN A 1 110 ? -7.941 -0.527 -3.746 1 88.62 110 ASN A C 1
ATOM 896 O O . ASN A 1 110 ? -8.359 -1.687 -3.754 1 88.62 110 ASN A O 1
ATOM 900 N N . VAL A 1 111 ? -8.539 0.48 -3.217 1 89.69 111 VAL A N 1
ATOM 901 C CA . VAL A 1 111 ? -9.867 0.287 -2.639 1 89.69 111 VAL A CA 1
ATOM 902 C C . VAL A 1 111 ? -10.883 1.145 -3.385 1 89.69 111 VAL A C 1
ATOM 904 O O . VAL A 1 111 ? -10.742 2.367 -3.457 1 89.69 111 VAL A O 1
ATOM 907 N N . GLY A 1 112 ? -11.906 0.532 -3.965 1 86.31 112 GLY A N 1
ATOM 908 C CA . GLY A 1 112 ? -12.93 1.254 -4.703 1 86.31 112 GLY A CA 1
ATOM 909 C C . GLY A 1 112 ? -12.602 1.425 -6.172 1 86.31 112 GLY A C 1
ATOM 910 O O . GLY A 1 112 ? -11.43 1.485 -6.547 1 86.31 112 GLY A O 1
ATOM 911 N N . LYS A 1 113 ? -13.664 1.609 -6.93 1 80.88 113 LYS A N 1
ATOM 912 C CA . LYS A 1 113 ? -13.516 1.703 -8.375 1 80.88 113 LYS A CA 1
ATOM 913 C C . LYS A 1 113 ? -12.727 2.947 -8.766 1 80.88 113 LYS A C 1
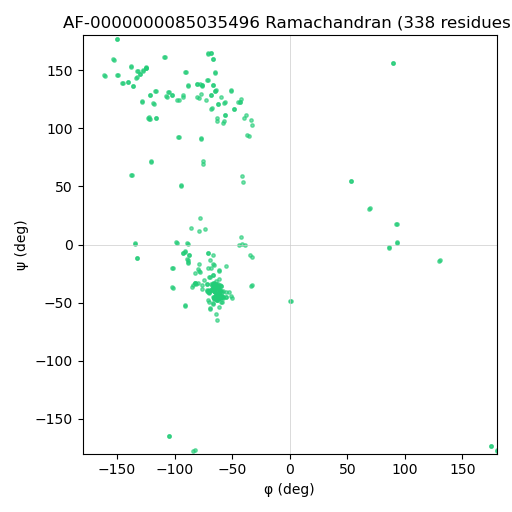ATOM 915 O O . LYS A 1 113 ? -11.883 2.896 -9.672 1 80.88 113 LYS A O 1
ATOM 920 N N . ALA A 1 114 ? -13 4 -8.078 1 81.44 114 ALA A N 1
ATOM 921 C CA . ALA A 1 114 ? -12.344 5.27 -8.375 1 81.44 114 ALA A CA 1
ATOM 922 C C . ALA A 1 114 ? -10.828 5.156 -8.195 1 81.44 114 ALA A C 1
ATOM 924 O O . ALA A 1 114 ? -10.07 5.934 -8.781 1 81.44 114 ALA A O 1
ATOM 925 N N . ALA A 1 115 ? -10.438 4.156 -7.395 1 81.75 115 ALA A N 1
ATOM 926 C CA . ALA A 1 115 ? -9.016 3.986 -7.09 1 81.75 115 ALA A CA 1
ATOM 927 C C . ALA A 1 115 ? -8.391 2.906 -7.969 1 81.75 115 ALA A C 1
ATOM 929 O O . ALA A 1 115 ? -7.223 2.555 -7.797 1 81.75 115 ALA A O 1
ATOM 930 N N . GLY A 1 116 ? -9.188 2.334 -8.867 1 78.12 116 GLY A N 1
ATOM 931 C CA . GLY A 1 116 ? -8.648 1.359 -9.797 1 78.12 116 GLY A CA 1
ATOM 932 C C . GLY A 1 116 ? -8.75 -0.069 -9.305 1 78.12 116 GLY A C 1
ATOM 933 O O . GLY A 1 116 ? -8.055 -0.958 -9.797 1 78.12 116 GLY A O 1
ATOM 934 N N . ALA A 1 117 ? -9.609 -0.224 -8.344 1 73.44 117 ALA A N 1
ATOM 935 C CA . ALA A 1 117 ? -9.781 -1.598 -7.879 1 73.44 117 ALA A CA 1
ATOM 936 C C . ALA A 1 117 ? -10.453 -2.457 -8.945 1 73.44 117 ALA A C 1
ATOM 938 O O . ALA A 1 117 ? -11.531 -2.123 -9.438 1 73.44 117 ALA A O 1
ATOM 939 N N . GLY A 1 118 ? -9.758 -3.504 -9.461 1 63.53 118 GLY A N 1
ATOM 940 C CA . GLY A 1 118 ? -10.305 -4.41 -10.461 1 63.53 118 GLY A CA 1
ATOM 941 C C . GLY A 1 118 ? -11.406 -5.301 -9.922 1 63.53 118 GLY A C 1
ATOM 942 O O . GLY A 1 118 ? -12.414 -5.52 -10.594 1 63.53 118 GLY A O 1
ATOM 943 N N . PHE A 1 119 ? -11.188 -5.984 -8.945 1 65.25 119 PHE A N 1
ATOM 944 C CA . PHE A 1 119 ? -12.219 -6.777 -8.289 1 65.25 119 PHE A CA 1
ATOM 945 C C . PHE A 1 119 ? -12.789 -6.031 -7.09 1 65.25 119 PHE A C 1
ATOM 947 O O . PHE A 1 119 ? -12.266 -6.141 -5.977 1 65.25 119 PHE A O 1
ATOM 954 N N . GLU A 1 120 ? -13.867 -5.332 -7.492 1 67.62 120 GLU A N 1
ATOM 955 C CA . GLU A 1 120 ? -14.5 -4.492 -6.477 1 67.62 120 GLU A CA 1
ATOM 956 C C . GLU A 1 120 ? -15.062 -5.336 -5.336 1 67.62 120 GLU A C 1
ATOM 958 O O . GLU A 1 120 ? -15.602 -6.422 -5.566 1 67.62 120 GLU A O 1
ATOM 963 N N . GLY A 1 121 ? -14.453 -5.27 -4.242 1 84.25 121 GLY A N 1
ATOM 964 C CA . GLY A 1 121 ? -15.125 -5.852 -3.092 1 84.25 121 GLY A CA 1
ATOM 965 C C . GLY A 1 121 ? -14.242 -6.812 -2.312 1 84.25 121 GLY A C 1
ATOM 966 O O . GLY A 1 121 ? -14.586 -7.211 -1.196 1 84.25 121 GLY A O 1
ATOM 967 N N . HIS A 1 122 ? -13.078 -7.203 -2.975 1 93.5 122 HIS A N 1
ATOM 968 C CA . HIS A 1 122 ? -12.188 -8.086 -2.232 1 93.5 122 HIS A CA 1
ATOM 969 C C . HIS A 1 122 ? -10.797 -7.469 -2.1 1 93.5 122 HIS A C 1
ATOM 971 O O . HIS A 1 122 ? -10.031 -7.43 -3.068 1 93.5 122 HIS A O 1
ATOM 977 N N . ILE A 1 123 ? -10.438 -7.074 -0.965 1 93.62 123 ILE A N 1
ATOM 978 C CA . ILE A 1 123 ? -9.18 -6.363 -0.756 1 93.62 123 ILE A CA 1
ATOM 979 C C . ILE A 1 123 ? -8.008 -7.297 -1.03 1 93.62 123 ILE A C 1
ATOM 981 O O . ILE A 1 123 ? -8.062 -8.492 -0.712 1 93.62 123 ILE A O 1
ATOM 985 N N . HIS A 1 124 ? -7.016 -6.848 -1.688 1 95.5 124 HIS A N 1
ATOM 986 C CA . HIS A 1 124 ? -5.766 -7.566 -1.903 1 95.5 124 HIS A CA 1
ATOM 987 C C . HIS A 1 124 ? -4.59 -6.605 -2.031 1 95.5 124 HIS A C 1
ATOM 989 O O . HIS A 1 124 ? -4.742 -5.5 -2.557 1 95.5 124 HIS A O 1
ATOM 995 N N . ILE A 1 125 ? -3.457 -7.039 -1.538 1 95.75 125 ILE A N 1
ATOM 996 C CA . ILE A 1 125 ? -2.26 -6.207 -1.542 1 95.75 125 ILE A CA 1
ATOM 997 C C . ILE A 1 125 ? -1.331 -6.645 -2.674 1 95.75 125 ILE A C 1
ATOM 999 O O . ILE A 1 125 ? -0.996 -7.824 -2.791 1 95.75 125 ILE A O 1
ATOM 1003 N N . HIS A 1 126 ? -0.959 -5.684 -3.428 1 93.9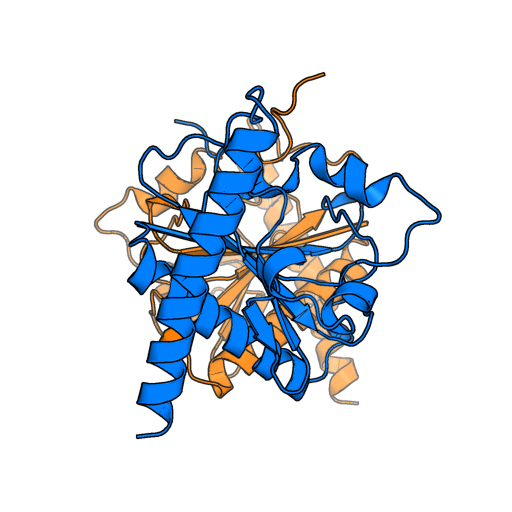4 126 HIS A N 1
ATOM 1004 C CA . HIS A 1 126 ? 0.005 -5.906 -4.5 1 93.94 126 HIS A CA 1
ATOM 1005 C C . HIS A 1 126 ? 1.436 -5.746 -3.994 1 93.94 126 HIS A C 1
ATOM 1007 O O . HIS A 1 126 ? 1.725 -4.832 -3.219 1 93.94 126 HIS A O 1
ATOM 1013 N N . ILE A 1 127 ? 2.258 -6.602 -4.398 1 96.06 127 ILE A N 1
ATOM 1014 C CA . ILE A 1 127 ? 3.699 -6.512 -4.199 1 96.06 127 ILE A CA 1
ATOM 1015 C C . ILE A 1 127 ? 4.41 -6.547 -5.555 1 96.06 127 ILE A C 1
ATOM 1017 O O . ILE A 1 127 ? 4.508 -7.605 -6.184 1 96.06 127 ILE A O 1
ATOM 1021 N N . VAL A 1 128 ? 4.953 -5.398 -5.961 1 93.06 128 VAL A N 1
ATOM 1022 C CA . VAL A 1 128 ? 5.547 -5.281 -7.285 1 93.06 128 VAL A CA 1
ATOM 1023 C C . VAL A 1 128 ? 7.043 -5.008 -7.156 1 93.06 128 VAL A C 1
ATOM 1025 O O . VAL A 1 128 ? 7.449 -3.918 -6.746 1 93.06 128 VAL A O 1
ATOM 1028 N N . PRO A 1 129 ? 7.832 -5.996 -7.488 1 95 129 PRO A N 1
ATOM 1029 C CA . PRO A 1 129 ? 9.266 -5.699 -7.508 1 95 129 PRO A CA 1
ATOM 1030 C C . PRO A 1 129 ? 9.641 -4.676 -8.578 1 95 129 PRO A C 1
ATOM 1032 O O . PRO A 1 129 ? 9.031 -4.637 -9.641 1 95 129 PRO A O 1
ATOM 1035 N N . ARG A 1 130 ? 10.672 -3.91 -8.227 1 91.44 130 ARG A N 1
ATOM 1036 C CA . ARG A 1 130 ? 11.133 -2.846 -9.109 1 91.44 130 ARG A CA 1
ATOM 1037 C C . ARG A 1 130 ? 12.641 -2.92 -9.32 1 91.44 130 ARG A C 1
ATOM 1039 O O . ARG A 1 130 ? 13.383 -3.289 -8.406 1 91.44 130 ARG A O 1
ATOM 1046 N N . TRP A 1 131 ? 13.055 -2.543 -10.492 1 91.19 131 TRP A N 1
ATOM 1047 C CA . TRP A 1 131 ? 14.469 -2.406 -10.836 1 91.19 131 TRP A CA 1
ATOM 1048 C C . TRP A 1 131 ? 14.75 -1.03 -11.43 1 91.19 131 TRP A C 1
ATOM 1050 O O . TRP A 1 131 ? 13.867 -0.416 -12.039 1 91.19 131 TRP A O 1
ATOM 1060 N N . ILE A 1 132 ? 15.984 -0.623 -11.172 1 86.38 132 ILE A N 1
ATOM 1061 C CA . ILE A 1 132 ? 16.375 0.63 -11.805 1 86.38 132 ILE A CA 1
ATOM 1062 C C . ILE A 1 132 ? 16.203 0.518 -13.32 1 86.38 132 ILE A C 1
ATOM 1064 O O . ILE A 1 132 ? 16.766 -0.383 -13.945 1 86.38 132 ILE A O 1
ATOM 1068 N N . GLY A 1 133 ? 15.43 1.354 -13.898 1 78.88 133 GLY A N 1
ATOM 1069 C CA . GLY A 1 133 ? 15.25 1.371 -15.344 1 78.88 133 GLY A CA 1
ATOM 1070 C C . GLY A 1 133 ? 14.18 0.414 -15.82 1 78.88 133 GLY A C 1
ATOM 1071 O O . GLY A 1 133 ? 14.016 0.208 -17.031 1 78.88 133 GLY A O 1
ATOM 1072 N N . ASP A 1 134 ? 13.609 -0.331 -14.797 1 76.5 134 ASP A N 1
ATOM 1073 C CA . ASP A 1 134 ? 12.602 -1.266 -15.273 1 76.5 134 ASP A CA 1
ATOM 1074 C C . ASP A 1 134 ? 11.438 -0.526 -15.93 1 76.5 134 ASP A C 1
ATOM 1076 O O . ASP A 1 134 ? 11.156 0.626 -15.586 1 76.5 134 ASP A O 1
ATOM 1080 N N . ALA A 1 135 ? 11.258 -0.925 -17.266 1 58.91 135 ALA A N 1
ATOM 1081 C CA . ALA A 1 135 ? 10.156 -0.349 -18.031 1 58.91 135 ALA A CA 1
ATOM 1082 C C . ALA A 1 135 ? 8.828 -0.998 -17.656 1 58.91 135 ALA A C 1
ATOM 1084 O O . ALA A 1 135 ? 8.805 -2.1 -17.109 1 58.91 135 ALA A O 1
ATOM 1085 N N . ASN A 1 136 ? 7.773 -0.104 -17.531 1 51.16 136 ASN A N 1
ATOM 1086 C CA . ASN A 1 136 ? 6.434 -0.666 -17.375 1 51.16 136 ASN A CA 1
ATOM 1087 C C . ASN A 1 136 ? 6.199 -1.831 -18.328 1 51.16 136 ASN A C 1
ATOM 1089 O O . ASN A 1 136 ? 6.805 -1.889 -19.406 1 51.16 136 ASN A O 1
ATOM 1093 N N . PHE A 1 137 ? 5.863 -2.988 -17.781 1 44.56 137 PHE A N 1
ATOM 1094 C CA . PHE A 1 137 ? 5.621 -4.172 -18.594 1 44.56 137 PHE A CA 1
ATOM 1095 C C . PHE A 1 137 ? 4.953 -3.795 -19.922 1 44.56 137 PHE A C 1
ATOM 1097 O O . PHE A 1 137 ? 3.943 -3.088 -19.922 1 44.56 137 PHE A O 1
ATOM 1104 N N . MET A 1 138 ? 5.602 -3.572 -21 1 43.66 138 MET A N 1
ATOM 1105 C CA . MET A 1 138 ? 4.973 -3.551 -22.312 1 43.66 138 MET A CA 1
ATOM 1106 C C . MET A 1 138 ? 3.893 -4.621 -22.422 1 43.66 138 MET A C 1
ATOM 1108 O O . MET A 1 138 ? 4.098 -5.758 -22 1 43.66 138 MET A O 1
ATOM 1112 N N . PRO A 1 139 ? 2.648 -4.09 -22.5 1 41.22 139 PRO A N 1
ATOM 1113 C CA . PRO A 1 139 ? 1.671 -5.125 -22.844 1 41.22 139 PRO A CA 1
ATOM 1114 C C . PRO A 1 139 ? 2.244 -6.188 -23.781 1 41.22 139 PRO A C 1
ATOM 1116 O O . PRO A 1 139 ? 3.066 -5.879 -24.641 1 41.22 139 PRO A O 1
ATOM 1119 N N . ILE A 1 140 ? 2.465 -7.293 -23.266 1 41.72 140 ILE A N 1
ATOM 1120 C CA . ILE A 1 140 ? 2.957 -8.43 -24.031 1 41.72 140 ILE A CA 1
ATOM 1121 C C . ILE A 1 140 ? 2.24 -8.484 -25.391 1 41.72 140 ILE A C 1
ATOM 1123 O O . ILE A 1 140 ? 1.053 -8.805 -25.453 1 41.72 140 ILE A O 1
ATOM 1127 N N . LEU A 1 141 ? 2.277 -7.43 -26.078 1 44 141 LEU A N 1
ATOM 1128 C CA . LEU A 1 141 ? 1.875 -7.676 -27.469 1 44 141 LEU A CA 1
ATOM 1129 C C . LEU A 1 141 ? 2.477 -8.977 -27.984 1 44 141 LEU A C 1
ATOM 1131 O O . LEU A 1 141 ? 2.248 -9.359 -29.125 1 44 141 LEU A O 1
ATOM 1135 N N . GLY A 1 142 ? 3.184 -9.633 -27.203 1 46.03 142 GLY A N 1
ATOM 1136 C CA . GLY A 1 142 ? 3.768 -10.828 -27.797 1 46.03 142 GLY A CA 1
ATOM 1137 C C . GLY A 1 142 ? 2.832 -12.023 -27.781 1 46.03 142 GLY A C 1
ATOM 1138 O O . GLY A 1 142 ? 1.661 -11.891 -27.422 1 46.03 142 GLY A O 1
ATOM 1139 N N . ASN A 1 143 ? 3.203 -13.18 -28.234 1 56.47 143 ASN A N 1
ATOM 1140 C CA . ASN A 1 143 ? 2.576 -14.5 -28.297 1 56.47 143 ASN A CA 1
ATOM 1141 C C . ASN A 1 143 ? 2.164 -14.984 -26.906 1 56.47 143 ASN A C 1
ATOM 1143 O O . ASN A 1 143 ? 3.006 -15.109 -26.016 1 56.47 143 ASN A O 1
ATOM 1147 N N . THR A 1 144 ? 0.899 -14.977 -26.578 1 60.81 144 THR A N 1
ATOM 1148 C CA . THR A 1 144 ? 0.261 -15.445 -25.359 1 60.81 144 THR A CA 1
ATOM 1149 C C . THR A 1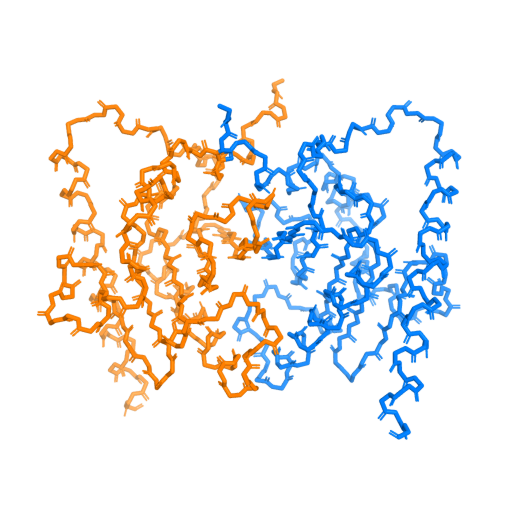 144 ? 0.993 -16.656 -24.781 1 60.81 144 THR A C 1
ATOM 1151 O O . THR A 1 144 ? 1.146 -16.781 -23.562 1 60.81 144 THR A O 1
ATOM 1154 N N . LYS A 1 145 ? 1.486 -17.484 -25.672 1 62.34 145 LYS A N 1
ATOM 1155 C CA . LYS A 1 145 ? 2.184 -18.688 -25.219 1 62.34 145 LYS A CA 1
ATOM 1156 C C . LYS A 1 145 ? 3.477 -18.328 -24.484 1 62.34 145 LYS A C 1
ATOM 1158 O O . LYS A 1 145 ? 3.811 -18.922 -23.469 1 62.34 145 LYS A O 1
ATOM 1163 N N . VAL A 1 146 ? 4.23 -17.453 -25 1 64.12 146 VAL A N 1
ATOM 1164 C CA . VAL A 1 146 ? 5.508 -17.047 -24.422 1 64.12 146 VAL A CA 1
ATOM 1165 C C . VAL A 1 146 ? 5.273 -16.391 -23.062 1 64.12 146 VAL A C 1
ATOM 1167 O O . VAL A 1 146 ? 6.004 -16.656 -22.109 1 64.12 146 VAL A O 1
ATOM 1170 N N . ILE A 1 147 ? 4.23 -15.734 -22.969 1 69.94 147 ILE A N 1
ATOM 1171 C CA . ILE A 1 147 ? 3.902 -15.055 -21.719 1 69.94 147 ILE A CA 1
ATOM 1172 C C . ILE A 1 147 ? 3.504 -16.078 -20.672 1 69.94 147 ILE A C 1
ATOM 1174 O O . ILE A 1 147 ? 3.949 -16.016 -19.516 1 69.94 147 ILE A O 1
ATOM 1178 N N . SER A 1 148 ? 2.783 -17.016 -21.141 1 75.19 148 SER A N 1
ATOM 1179 C CA . SER A 1 148 ? 2.359 -18.078 -20.234 1 75.19 148 SER A CA 1
ATOM 1180 C C . SER A 1 148 ? 3.557 -18.859 -19.703 1 75.19 148 SER A C 1
ATOM 1182 O O . SER A 1 148 ? 3.613 -19.188 -18.516 1 75.19 148 SER A O 1
ATOM 1184 N N . GLU A 1 149 ? 4.445 -19.188 -20.578 1 77.69 149 GLU A N 1
ATOM 1185 C CA . GLU A 1 149 ? 5.645 -19.922 -20.172 1 77.69 149 GLU A CA 1
ATOM 1186 C C . GLU A 1 149 ? 6.48 -19.094 -19.188 1 77.69 149 GLU A C 1
ATOM 1188 O O . GLU A 1 149 ? 7.012 -19.641 -18.219 1 77.69 149 GLU A O 1
ATOM 1193 N N . ALA A 1 150 ? 6.477 -17.891 -19.453 1 85.69 150 ALA A N 1
ATOM 1194 C CA . ALA A 1 150 ? 7.238 -17.016 -18.562 1 85.69 150 ALA A CA 1
ATOM 1195 C C . ALA A 1 150 ? 6.602 -16.969 -17.188 1 85.69 150 ALA A C 1
ATOM 1197 O O . ALA A 1 150 ? 7.305 -17.016 -16.172 1 85.69 150 ALA A O 1
ATOM 1198 N N . LEU A 1 151 ? 5.332 -16.969 -17.172 1 91 151 LEU A N 1
ATOM 1199 C CA . LEU A 1 151 ? 4.605 -16.953 -15.914 1 91 151 LEU A CA 1
ATOM 1200 C C . LEU A 1 151 ? 4.832 -18.234 -15.133 1 91 151 LEU A C 1
ATOM 1202 O O . LEU A 1 151 ? 5.117 -18.203 -13.93 1 91 151 LEU A O 1
ATOM 1206 N N . THR A 1 152 ? 4.73 -19.328 -15.844 1 92.94 152 THR A N 1
ATOM 1207 C CA . THR A 1 152 ? 4.875 -20.625 -15.203 1 92.94 152 THR A CA 1
ATOM 1208 C C . THR A 1 152 ? 6.301 -20.828 -14.688 1 92.94 152 THR A C 1
ATOM 1210 O O . THR A 1 152 ? 6.504 -21.344 -13.594 1 92.94 152 THR A O 1
ATOM 1213 N N . ASN A 1 153 ? 7.242 -20.375 -15.469 1 95 153 ASN A N 1
ATOM 1214 C CA . ASN A 1 153 ? 8.633 -20.469 -15.031 1 95 153 ASN A CA 1
ATOM 1215 C C . ASN A 1 153 ? 8.883 -19.641 -13.781 1 95 153 ASN A C 1
ATOM 1217 O O . ASN A 1 153 ? 9.555 -20.078 -12.852 1 95 153 ASN A O 1
ATOM 1221 N N . THR A 1 154 ? 8.375 -18.422 -13.781 1 95.88 154 THR A N 1
ATOM 1222 C CA . THR A 1 154 ? 8.508 -17.562 -12.609 1 95.88 154 THR A CA 1
ATOM 1223 C C . THR A 1 154 ? 7.852 -18.188 -11.391 1 95.88 154 THR A C 1
ATOM 1225 O O . THR A 1 154 ? 8.422 -18.188 -10.297 1 95.88 154 THR A O 1
ATOM 1228 N N . TYR A 1 155 ? 6.707 -18.797 -11.656 1 97.19 155 TYR A N 1
ATOM 1229 C CA . TYR A 1 155 ? 6.008 -19.484 -10.578 1 97.19 155 TYR A CA 1
ATOM 1230 C C . TYR A 1 155 ? 6.887 -20.578 -9.977 1 97.19 155 TYR A C 1
ATOM 1232 O O . TYR A 1 155 ? 7.043 -20.656 -8.758 1 97.19 155 TYR A O 1
ATOM 1240 N N . ASP A 1 156 ? 7.43 -21.375 -10.828 1 98 156 ASP A N 1
ATOM 1241 C CA . ASP A 1 156 ? 8.25 -22.5 -10.367 1 98 156 ASP A CA 1
ATOM 1242 C C . ASP A 1 156 ? 9.461 -22.016 -9.586 1 98 156 ASP A C 1
ATOM 1244 O O . ASP A 1 156 ? 9.836 -22.609 -8.57 1 98 156 ASP A O 1
ATOM 1248 N N . GLU A 1 157 ? 10.008 -20.984 -10.023 1 97.69 157 GLU A N 1
ATOM 1249 C CA . GLU A 1 157 ? 11.164 -20.422 -9.328 1 97.69 157 GLU A CA 1
ATOM 1250 C C . GLU A 1 157 ? 10.781 -19.906 -7.945 1 97.69 157 GLU A C 1
ATOM 1252 O O . GLU A 1 157 ? 11.461 -20.203 -6.961 1 97.69 157 GLU A O 1
ATOM 1257 N N . LEU A 1 158 ? 9.734 -19.203 -7.84 1 98.19 158 LEU A N 1
ATOM 1258 C CA . LEU A 1 158 ? 9.297 -18.641 -6.566 1 98.19 158 LEU A CA 1
ATOM 1259 C C . LEU A 1 158 ? 8.867 -19.734 -5.605 1 98.19 158 LEU A C 1
ATOM 1261 O O . LEU A 1 158 ? 9.133 -19.656 -4.402 1 98.19 158 LEU A O 1
ATOM 1265 N N . LYS A 1 159 ? 8.227 -20.703 -6.145 1 98 159 LYS A N 1
ATOM 1266 C CA . LYS A 1 159 ? 7.781 -21.828 -5.32 1 98 159 LYS A CA 1
ATOM 1267 C C . LYS A 1 159 ? 8.969 -22.562 -4.711 1 98 159 LYS A C 1
ATOM 1269 O O . LYS A 1 159 ? 8.93 -22.953 -3.539 1 98 159 LYS A O 1
ATOM 1274 N N . LYS A 1 160 ? 9.969 -22.766 -5.496 1 97.56 160 LYS A N 1
ATOM 1275 C CA . LYS A 1 160 ? 11.18 -23.422 -5.012 1 97.56 160 LYS A CA 1
ATOM 1276 C C . LYS A 1 160 ? 11.797 -22.641 -3.854 1 97.56 160 LYS A C 1
ATOM 1278 O O . LYS A 1 160 ? 12.156 -23.219 -2.828 1 97.56 160 LYS A O 1
ATOM 1283 N N . VAL A 1 161 ? 11.891 -21.359 -3.986 1 97.69 161 VAL A N 1
ATOM 1284 C CA . VAL A 1 161 ? 12.461 -20.5 -2.953 1 97.69 161 VAL A CA 1
ATOM 1285 C C . VAL A 1 161 ? 11.594 -20.562 -1.697 1 97.69 161 VAL A C 1
ATOM 1287 O O . VAL A 1 161 ? 12.117 -20.672 -0.583 1 97.69 161 VAL A O 1
ATOM 1290 N N . LEU A 1 162 ? 10.312 -20.484 -1.89 1 97.25 162 LEU A N 1
ATOM 1291 C CA . LEU A 1 162 ? 9.375 -20.531 -0.774 1 97.25 162 LEU A CA 1
ATOM 1292 C C . LEU A 1 162 ? 9.523 -21.828 0.003 1 97.25 162 LEU A C 1
ATOM 1294 O O . LEU A 1 162 ? 9.562 -21.828 1.236 1 97.25 162 LEU A O 1
ATOM 1298 N N . ASP A 1 163 ? 9.625 -22.922 -0.711 1 95.31 163 ASP A N 1
ATOM 1299 C CA . ASP A 1 163 ? 9.758 -24.219 -0.076 1 95.31 163 ASP A CA 1
ATOM 1300 C C . ASP A 1 163 ? 11.047 -24.312 0.738 1 95.31 163 ASP A C 1
ATOM 1302 O O . ASP A 1 163 ? 11.07 -24.906 1.821 1 95.31 163 ASP A O 1
ATOM 1306 N N . ASN A 1 164 ? 12.031 -23.703 0.271 1 94.19 164 ASN A N 1
ATOM 1307 C CA . ASN A 1 164 ? 13.305 -23.688 0.992 1 94.19 164 ASN A CA 1
ATOM 1308 C C . ASN A 1 164 ? 13.219 -22.812 2.246 1 94.19 164 ASN A C 1
ATOM 1310 O O . ASN A 1 164 ? 13.797 -23.156 3.279 1 94.19 164 ASN A O 1
ATOM 1314 N N . LEU A 1 165 ? 12.516 -21.688 2.098 1 91.12 165 LEU A N 1
ATOM 1315 C CA . LEU A 1 165 ? 12.352 -20.781 3.232 1 91.12 165 LEU A CA 1
ATOM 1316 C C . LEU A 1 165 ? 11.547 -21.453 4.344 1 91.12 165 LEU A C 1
ATOM 1318 O O . LEU A 1 165 ? 11.859 -21.297 5.523 1 91.12 165 LEU A O 1
ATOM 1322 N N . VAL A 1 166 ? 10.453 -22.094 3.98 1 85.25 166 VAL A N 1
ATOM 1323 C CA . VAL A 1 166 ? 9.586 -22.766 4.949 1 85.25 166 VAL A CA 1
ATOM 1324 C C . VAL A 1 166 ? 10.352 -23.906 5.617 1 85.25 166 VAL A C 1
ATOM 1326 O O . VAL A 1 166 ? 10.219 -24.141 6.824 1 85.25 166 VAL A O 1
ATOM 1329 N N . ALA A 1 167 ? 11.195 -24.594 4.898 1 84.38 167 ALA A N 1
ATOM 1330 C CA . ALA A 1 167 ? 12.008 -25.688 5.449 1 84.38 167 ALA A CA 1
ATOM 1331 C C . ALA A 1 167 ? 13.023 -25.156 6.457 1 84.38 167 ALA A C 1
ATOM 1333 O O . ALA A 1 167 ? 13.281 -25.781 7.484 1 84.38 167 ALA A O 1
ATOM 1334 N N . ARG A 1 168 ? 13.516 -24.016 6.262 1 77.69 168 ARG A N 1
ATOM 1335 C CA . ARG A 1 168 ? 14.523 -23.406 7.133 1 77.69 168 ARG A CA 1
ATOM 1336 C C . ARG A 1 168 ? 13.891 -22.891 8.414 1 77.69 168 ARG A C 1
ATOM 1338 O O . ARG A 1 168 ? 14.555 -22.797 9.453 1 77.69 168 ARG A O 1
ATOM 1345 N N . SER A 1 169 ? 12.695 -22.406 8.289 1 70.88 169 SER A N 1
ATOM 1346 C CA . SER A 1 169 ? 12.008 -21.875 9.461 1 70.88 169 SER A CA 1
ATOM 1347 C C . SER A 1 169 ? 11.586 -23 10.414 1 70.88 169 SER A C 1
ATOM 1349 O O . SER A 1 169 ? 11.375 -22.75 11.602 1 70.88 169 SER A O 1
ATOM 1351 N N . LYS A 1 170 ? 11.484 -24.203 9.977 1 64.12 170 LYS A N 1
ATOM 1352 C CA . LYS A 1 170 ? 11.133 -25.344 10.797 1 64.12 170 LYS A CA 1
ATOM 1353 C C . LYS A 1 170 ? 12.367 -25.969 11.43 1 64.12 170 LYS A C 1
ATOM 1355 O O . LYS A 1 170 ? 12.266 -26.75 12.383 1 64.12 170 LYS A O 1
ATOM 1360 N N . SER A 1 171 ? 13.547 -25.656 10.984 1 53.62 171 SER A N 1
ATOM 1361 C CA . SER A 1 171 ? 14.758 -26.203 11.578 1 53.62 171 SER A CA 1
ATOM 1362 C C . SER A 1 171 ? 15.305 -25.281 12.664 1 53.62 171 SER A C 1
ATOM 1364 O O . SER A 1 171 ? 15.211 -24.062 12.555 1 53.62 171 SER A O 1
ATOM 1366 N N . MET B 1 1 ? -7.703 7.531 -25.875 1 20.11 1 MET B N 1
ATOM 1367 C CA . MET B 1 1 ? -7.316 8.383 -24.75 1 20.11 1 MET B CA 1
ATOM 1368 C C . MET B 1 1 ? -6.457 7.617 -23.766 1 20.11 1 MET B C 1
ATOM 1370 O O . MET B 1 1 ? -6.77 6.477 -23.406 1 20.11 1 MET B O 1
ATOM 1374 N N . SER B 1 2 ? -5.172 7.988 -23.516 1 22.52 2 SER B N 1
ATOM 1375 C CA . SER B 1 2 ? -3.859 7.41 -23.234 1 22.52 2 SER B CA 1
ATOM 1376 C C . SER B 1 2 ? -3.754 6.941 -21.797 1 22.52 2 SER B C 1
ATOM 1378 O O . SER B 1 2 ? -4.457 7.449 -20.906 1 22.52 2 SER B O 1
ATOM 1380 N N . LEU B 1 3 ? -3.326 5.719 -21.656 1 27.55 3 LEU B N 1
ATOM 1381 C CA . LEU B 1 3 ? -2.896 4.914 -20.516 1 27.55 3 LEU B CA 1
ATOM 1382 C C . LEU B 1 3 ? -1.983 5.715 -19.594 1 27.55 3 LEU B C 1
ATOM 1384 O O . LEU B 1 3 ? -1.394 5.164 -18.656 1 27.55 3 LEU B O 1
ATOM 1388 N N . ARG B 1 4 ? -1.678 6.984 -19.891 1 28.83 4 ARG B N 1
ATOM 1389 C CA . ARG B 1 4 ? -0.768 7.969 -19.312 1 28.83 4 ARG B CA 1
ATOM 1390 C C . ARG B 1 4 ? -1.14 8.281 -17.875 1 28.83 4 ARG B C 1
ATOM 1392 O O . ARG B 1 4 ? -0.265 8.555 -17.047 1 28.83 4 ARG B O 1
ATOM 1399 N N . ARG B 1 5 ? -2.352 8.648 -17.625 1 29.69 5 ARG B N 1
ATOM 1400 C CA . ARG B 1 5 ? -2.695 9.523 -16.5 1 29.69 5 ARG B CA 1
ATOM 1401 C C . ARG B 1 5 ? -2.744 8.742 -15.195 1 29.69 5 ARG B C 1
ATOM 1403 O O . ARG B 1 5 ? -2.764 9.336 -14.117 1 29.69 5 ARG B O 1
ATOM 1410 N N . LEU B 1 6 ? -2.904 7.57 -15.414 1 29.36 6 LEU B N 1
ATOM 1411 C CA . LEU B 1 6 ? -3.393 6.957 -14.188 1 29.36 6 LEU B CA 1
ATOM 1412 C C . LEU B 1 6 ? -2.344 7.039 -13.078 1 29.36 6 LEU B C 1
ATOM 1414 O O . LEU B 1 6 ? -2.664 7.363 -11.938 1 29.36 6 LEU B O 1
ATOM 1418 N N . TRP B 1 7 ? -1.164 6.441 -13.344 1 34.22 7 TRP B N 1
ATOM 1419 C CA . TRP B 1 7 ? -0.16 6.258 -12.297 1 34.22 7 TRP B CA 1
ATOM 1420 C C . TRP B 1 7 ? 0.59 7.559 -12.031 1 34.22 7 TRP B C 1
ATOM 1422 O O . TRP B 1 7 ? 1.699 7.543 -11.492 1 34.22 7 TRP B O 1
ATOM 1432 N N . ALA B 1 8 ? 0.057 8.609 -12.328 1 32.25 8 ALA B N 1
ATOM 1433 C CA . ALA B 1 8 ? 0.709 9.922 -12.312 1 32.25 8 ALA B CA 1
ATOM 1434 C C . ALA B 1 8 ? 1.068 10.328 -10.883 1 32.25 8 ALA B C 1
ATOM 1436 O O . ALA B 1 8 ? 1.645 11.398 -10.664 1 32.25 8 ALA B O 1
ATOM 1437 N N . ILE B 1 9 ? 0.61 9.602 -9.945 1 34.28 9 ILE B N 1
ATOM 1438 C CA . ILE B 1 9 ? 0.802 10.336 -8.703 1 34.28 9 ILE B CA 1
ATOM 1439 C C . ILE B 1 9 ? 2.289 10.398 -8.359 1 34.28 9 ILE B C 1
ATOM 1441 O O . ILE B 1 9 ? 2.781 11.43 -7.887 1 34.28 9 ILE B O 1
ATOM 1445 N N . TRP B 1 10 ? 3.035 9.219 -8.562 1 34.94 10 TRP B N 1
ATOM 1446 C CA . TRP B 1 10 ? 4.336 9.266 -7.898 1 34.94 10 TRP B CA 1
ATOM 1447 C C . TRP B 1 10 ? 5.293 10.188 -8.648 1 34.94 10 TRP B C 1
ATOM 1449 O O . TRP B 1 10 ? 6.375 10.508 -8.148 1 34.94 10 TRP B O 1
ATOM 1459 N N . ARG B 1 11 ? 5.156 10.297 -9.961 1 35.44 11 ARG B N 1
ATOM 1460 C CA . ARG B 1 11 ? 6.266 11 -10.594 1 35.44 11 ARG B CA 1
ATOM 1461 C C . ARG B 1 11 ? 6.207 12.5 -10.312 1 35.44 11 ARG B C 1
ATOM 1463 O O . ARG B 1 11 ? 6.227 13.312 -11.234 1 35.44 11 ARG B O 1
ATOM 1470 N N . MET B 1 12 ? 5.406 12.828 -9.398 1 32.94 12 MET B N 1
ATOM 1471 C CA . MET B 1 12 ? 5.613 14.266 -9.43 1 32.94 12 MET B CA 1
ATOM 1472 C C . MET B 1 12 ? 7.047 14.625 -9.047 1 32.94 12 MET B C 1
ATOM 1474 O O . MET B 1 12 ? 7.621 14.016 -8.141 1 32.94 12 MET B O 1
ATOM 1478 N N . PRO B 1 13 ? 7.688 15.461 -9.766 1 31.97 13 PRO B N 1
ATOM 1479 C CA . PRO B 1 13 ? 8.984 16.078 -9.5 1 31.97 13 PRO B CA 1
ATOM 1480 C C . PRO B 1 13 ? 9.227 16.344 -8.008 1 31.97 13 PRO B C 1
ATOM 1482 O O . PRO B 1 13 ? 10.328 16.734 -7.617 1 31.97 13 PRO B O 1
ATOM 1485 N N . TYR B 1 14 ? 8.195 16.156 -7.227 1 32.75 14 TYR B N 1
ATOM 1486 C CA . TYR B 1 14 ? 8.43 16.75 -5.914 1 32.75 14 TYR B CA 1
ATOM 1487 C C . TYR B 1 14 ? 9.32 15.836 -5.066 1 32.75 14 TYR B C 1
ATOM 1489 O O . TYR B 1 14 ? 9.836 16.266 -4.027 1 32.75 14 TYR B O 1
ATOM 1497 N N . ILE B 1 15 ? 9.453 14.531 -5.484 1 38.94 15 ILE B N 1
ATOM 1498 C CA . ILE B 1 15 ? 10.359 13.773 -4.625 1 38.94 15 ILE B CA 1
ATOM 1499 C C . ILE B 1 15 ? 11.75 14.398 -4.656 1 38.94 15 ILE B C 1
ATOM 1501 O O . ILE B 1 15 ? 12.547 14.203 -3.732 1 38.94 15 ILE B O 1
ATOM 1505 N N . LYS B 1 16 ? 12.07 15.008 -5.762 1 35.78 16 LYS B N 1
ATOM 1506 C CA . LYS B 1 16 ? 13.383 15.641 -5.789 1 35.78 16 LYS B CA 1
ATOM 1507 C C . LYS B 1 16 ? 13.547 16.625 -4.641 1 35.78 16 LYS B C 1
ATOM 1509 O O . LYS B 1 16 ? 14.656 16.812 -4.129 1 35.78 16 LYS B O 1
ATOM 1514 N N . LEU B 1 17 ? 12.516 17.328 -4.422 1 37.47 17 LEU B N 1
ATOM 1515 C CA . LEU B 1 17 ? 12.797 18.344 -3.402 1 37.47 17 LEU B CA 1
ATOM 1516 C C . LEU B 1 17 ? 13.062 17.688 -2.051 1 37.47 17 LEU B C 1
ATOM 1518 O O . LEU B 1 17 ? 13.93 18.141 -1.295 1 37.47 17 LEU B O 1
ATOM 1522 N N . LEU B 1 18 ? 12.375 16.547 -1.774 1 39.72 18 LEU B N 1
ATOM 1523 C CA . LEU B 1 18 ? 12.68 15.938 -0.483 1 39.72 18 LEU B CA 1
ATOM 1524 C C . LEU B 1 18 ? 13.906 15.039 -0.581 1 39.72 18 LEU B C 1
ATOM 1526 O O . LEU B 1 18 ? 14.625 14.852 0.407 1 39.72 18 LEU B O 1
ATOM 1530 N N . ALA B 1 19 ? 14.055 14.32 -1.739 1 42.38 19 ALA B N 1
ATOM 1531 C CA . ALA B 1 19 ? 15.219 13.453 -1.864 1 42.38 19 ALA B CA 1
ATOM 1532 C C . ALA B 1 19 ? 16.5 14.266 -2.014 1 42.38 19 ALA B C 1
ATOM 1534 O O . ALA B 1 19 ? 17.594 13.766 -1.743 1 42.38 19 ALA B O 1
ATOM 1535 N N . SER B 1 20 ? 16.516 15.125 -2.814 1 36.06 20 SER B N 1
ATOM 1536 C CA . SER B 1 20 ? 17.781 15.742 -3.207 1 36.06 20 SER B CA 1
ATOM 1537 C C . SER B 1 20 ? 18.578 16.188 -1.987 1 36.06 20 SER B C 1
ATOM 1539 O O . SER B 1 20 ? 19.75 16.578 -2.109 1 36.06 20 SER B O 1
ATOM 1541 N N . GLU B 1 21 ? 18.031 16.828 -0.957 1 35.47 21 GLU B N 1
ATOM 1542 C CA . GLU B 1 21 ? 19.125 17.406 -0.176 1 35.47 21 GLU B CA 1
ATOM 1543 C C . GLU B 1 21 ? 19.844 16.328 0.631 1 35.47 21 GLU B C 1
ATOM 1545 O O . GLU B 1 21 ? 19.281 15.758 1.569 1 35.47 21 GLU B O 1
ATOM 1550 N N . GLY B 1 22 ? 20.656 15.383 0.045 1 42.94 22 GLY B N 1
ATOM 1551 C CA . GLY B 1 22 ? 21.703 14.516 0.557 1 42.94 22 GLY B CA 1
ATOM 1552 C C . GLY B 1 22 ? 21.938 14.68 2.045 1 42.94 22 GLY B C 1
ATOM 1553 O O . GLY B 1 22 ? 22.312 13.727 2.729 1 42.94 22 GLY B O 1
ATOM 1554 N N . GLY B 1 23 ? 22.078 15.898 2.559 1 47.72 23 GLY B N 1
ATOM 1555 C CA . GLY B 1 23 ? 22.375 16.312 3.92 1 47.72 23 GLY B CA 1
ATOM 1556 C C . GLY B 1 23 ? 21.141 16.484 4.777 1 47.72 23 GLY B C 1
ATOM 1557 O O . GLY B 1 23 ? 21.203 17.078 5.863 1 47.72 23 GLY B O 1
ATOM 1558 N N . LYS B 1 24 ? 19.875 16.219 4.195 1 60.16 24 LYS B N 1
ATOM 1559 C CA . LYS B 1 24 ? 18.703 16.734 4.891 1 60.16 24 LYS B CA 1
ATOM 1560 C C . LYS B 1 24 ? 18.141 15.695 5.855 1 60.16 24 LYS B C 1
ATOM 1562 O O . LYS B 1 24 ? 18.234 14.492 5.609 1 60.16 24 LYS B O 1
ATOM 1567 N N . GLU B 1 25 ? 17.953 15.953 7 1 83.06 25 GLU B N 1
ATOM 1568 C CA . GLU B 1 25 ? 17.328 15.266 8.133 1 83.06 25 GLU B CA 1
ATOM 1569 C C . GLU B 1 25 ? 16.016 14.602 7.727 1 83.06 25 GLU B C 1
ATOM 1571 O O . GLU B 1 25 ? 15.258 15.148 6.922 1 83.06 25 GLU B O 1
ATOM 1576 N N . CYS B 1 26 ? 15.945 13.352 7.93 1 90.94 26 CYS B N 1
ATOM 1577 C CA . CYS B 1 26 ? 14.719 12.594 7.703 1 90.94 26 CYS B CA 1
ATOM 1578 C C . CYS B 1 26 ? 13.531 13.289 8.352 1 90.94 26 CYS B C 1
ATOM 1580 O O . CYS B 1 26 ? 13.461 13.383 9.578 1 90.94 26 CYS B O 1
ATOM 1582 N N . ILE B 1 27 ? 12.625 13.688 7.559 1 91 27 ILE B N 1
ATOM 1583 C CA . ILE B 1 27 ? 11.5 14.469 8.062 1 91 27 ILE B CA 1
ATOM 1584 C C . ILE B 1 27 ? 10.641 13.602 8.984 1 91 27 ILE B C 1
ATOM 1586 O O . ILE B 1 27 ? 10 14.109 9.906 1 91 27 ILE B O 1
ATOM 1590 N N . PHE B 1 28 ? 10.672 12.32 8.773 1 94.56 28 PHE B N 1
ATOM 1591 C CA . PHE B 1 28 ? 9.852 11.438 9.602 1 94.56 28 PHE B CA 1
ATOM 1592 C C . PHE B 1 28 ? 10.5 11.211 10.961 1 94.56 28 PHE B C 1
ATOM 1594 O O . PHE B 1 28 ? 9.828 10.812 11.914 1 94.56 28 PHE B O 1
ATOM 1601 N N . CYS B 1 29 ? 11.719 11.398 10.984 1 95.06 29 CYS B N 1
ATOM 1602 C CA . CYS B 1 29 ? 12.414 11.344 12.266 1 95.06 29 CYS B CA 1
ATOM 1603 C C . CYS B 1 29 ? 12.297 12.672 13.008 1 95.06 29 CYS B C 1
ATOM 1605 O O . CYS B 1 29 ? 12.148 12.695 14.227 1 95.06 29 CYS B O 1
ATOM 1607 N N . LYS B 1 30 ? 12.25 13.742 12.305 1 94.62 30 LYS B N 1
ATOM 1608 C CA . LYS B 1 30 ? 12.398 15.078 12.883 1 94.62 30 LYS B CA 1
ATOM 1609 C C . LYS B 1 30 ? 11.047 15.656 13.281 1 94.62 30 LYS B C 1
ATOM 1611 O O . LYS B 1 30 ? 10.852 16.062 14.43 1 94.62 30 LYS B O 1
ATOM 1616 N N . LEU B 1 31 ? 10.117 15.68 12.445 1 95.19 31 LEU B N 1
ATOM 1617 C CA . LEU B 1 31 ? 8.906 16.469 12.578 1 95.19 31 LEU B CA 1
ATOM 1618 C C . LEU B 1 31 ? 8.07 16 13.766 1 95.19 31 LEU B C 1
ATOM 1620 O O . LEU B 1 31 ? 7.543 16.828 14.523 1 95.19 31 LEU B O 1
ATOM 1624 N N . PRO B 1 32 ? 8.016 14.703 13.898 1 96 32 PRO B N 1
ATOM 1625 C CA . PRO B 1 32 ? 7.168 14.273 15.016 1 96 32 PRO B CA 1
ATOM 1626 C C . PRO B 1 32 ? 7.738 14.68 16.375 1 96 32 PRO B C 1
ATOM 1628 O O . PRO B 1 32 ? 7.012 14.695 17.375 1 96 32 PRO B O 1
ATOM 1631 N N . ARG B 1 33 ? 8.914 15 16.438 1 95.31 33 ARG B N 1
ATOM 1632 C CA . ARG B 1 33 ? 9.562 15.352 17.688 1 95.31 33 ARG B CA 1
ATOM 1633 C C . ARG B 1 33 ? 9.398 16.844 17.984 1 95.31 33 ARG B C 1
ATOM 1635 O O . ARG B 1 33 ? 9.695 17.297 19.094 1 95.31 33 ARG B O 1
ATOM 1642 N N . GLU B 1 34 ? 8.914 17.469 17.016 1 94.5 34 GLU B N 1
ATOM 1643 C CA . GLU B 1 34 ? 8.734 18.906 17.188 1 94.5 34 GLU B CA 1
ATOM 1644 C C . GLU B 1 34 ? 7.352 19.234 17.75 1 94.5 34 GLU B C 1
ATOM 1646 O O . GLU B 1 34 ? 6.422 18.438 17.609 1 94.5 34 GLU B O 1
ATOM 1651 N N . ASN B 1 35 ? 7.164 20.219 18.484 1 90.56 35 ASN B N 1
ATOM 1652 C CA . ASN B 1 35 ? 5.883 20.656 19.031 1 90.56 35 ASN B CA 1
ATOM 1653 C C . ASN B 1 35 ? 5.234 21.719 18.156 1 90.56 35 ASN B C 1
ATOM 1655 O O . ASN B 1 35 ? 4.836 22.781 18.641 1 90.56 35 ASN B O 1
ATOM 1659 N N . ARG B 1 36 ? 5.105 21.469 16.828 1 96.56 36 ARG B N 1
ATOM 1660 C CA . ARG B 1 36 ? 4.516 22.359 15.828 1 96.56 36 ARG B CA 1
ATOM 1661 C C . ARG B 1 36 ? 3.627 21.578 14.867 1 96.56 36 ARG B C 1
ATOM 1663 O O . ARG B 1 36 ? 3.783 21.688 13.648 1 96.56 36 ARG B O 1
ATOM 1670 N N . ASP B 1 37 ? 2.627 20.953 15.43 1 97.06 37 ASP B N 1
ATOM 1671 C CA . ASP B 1 37 ? 1.833 19.953 14.719 1 97.06 37 ASP B CA 1
ATOM 1672 C C . ASP B 1 37 ? 1.106 20.578 13.531 1 97.06 37 ASP B C 1
ATOM 1674 O O . ASP B 1 37 ? 1.147 20.031 12.422 1 97.06 37 ASP B O 1
ATOM 1678 N N . ARG B 1 38 ? 0.471 21.688 13.766 1 96.81 38 ARG B N 1
ATOM 1679 C CA . ARG B 1 38 ? -0.299 22.312 12.695 1 96.81 38 ARG B CA 1
ATOM 1680 C C . ARG B 1 38 ? 0.609 22.75 11.555 1 96.81 38 ARG B C 1
ATOM 1682 O O . ARG B 1 38 ? 0.3 22.531 10.383 1 96.81 38 ARG B O 1
ATOM 1689 N N . GLU B 1 39 ? 1.745 23.359 11.859 1 95.06 39 GLU B N 1
ATOM 1690 C CA . GLU B 1 39 ? 2.713 23.812 10.859 1 95.06 39 GLU B CA 1
ATOM 1691 C C . GLU B 1 39 ? 3.342 22.625 10.133 1 95.06 39 GLU B C 1
ATOM 1693 O O . GLU B 1 39 ? 3.588 22.688 8.922 1 95.06 39 GLU B O 1
ATOM 1698 N N . ASN B 1 40 ? 3.557 21.562 10.898 1 95.75 40 ASN B N 1
ATOM 1699 C CA . ASN B 1 40 ? 4.219 20.391 10.352 1 95.75 40 ASN B CA 1
ATOM 1700 C C . ASN B 1 40 ? 3.213 19.391 9.781 1 95.75 40 ASN B C 1
ATOM 1702 O O . ASN B 1 40 ? 3.598 18.359 9.227 1 95.75 40 ASN B O 1
ATOM 1706 N N . LEU B 1 41 ? 1.983 19.594 9.945 1 97.12 41 LEU B N 1
ATOM 1707 C CA . LEU B 1 41 ? 0.871 18.828 9.398 1 97.12 41 LEU B CA 1
ATOM 1708 C C . LEU B 1 41 ? 0.798 17.453 10.047 1 97.12 41 LEU B C 1
ATOM 1710 O O . LEU B 1 41 ? 0.467 16.469 9.391 1 97.12 41 LEU B O 1
ATOM 1714 N N . ILE B 1 42 ? 1.235 17.391 11.359 1 98.25 42 ILE B N 1
ATOM 1715 C CA . ILE B 1 42 ? 1.083 16.188 12.164 1 98.25 42 ILE B CA 1
ATOM 1716 C C . ILE B 1 42 ? -0.344 16.109 12.703 1 98.25 42 ILE B C 1
ATOM 1718 O O . ILE B 1 42 ? -0.809 17.016 13.398 1 98.25 42 ILE B O 1
ATOM 1722 N N . LEU B 1 43 ? -0.993 15.023 12.484 1 98.12 43 LEU B N 1
ATOM 1723 C CA . LEU B 1 43 ? -2.395 14.906 12.867 1 98.12 43 LEU B CA 1
ATOM 1724 C C . LEU B 1 43 ? -2.541 14.102 14.156 1 98.12 43 LEU B C 1
ATOM 1726 O O . LEU B 1 43 ? -3.439 14.367 14.961 1 98.12 43 LEU B O 1
ATOM 1730 N N . TYR B 1 44 ? -1.703 13.078 14.312 1 97.88 44 TYR B N 1
ATOM 1731 C CA . TYR B 1 44 ? -1.911 12.148 15.422 1 97.88 44 TYR B CA 1
ATOM 1732 C C . TYR B 1 44 ? -0.64 11.359 15.719 1 97.88 44 TYR B C 1
ATOM 1734 O O . TYR B 1 44 ? 0.134 11.055 14.812 1 97.88 44 TYR B O 1
ATOM 1742 N N . ARG B 1 45 ? -0.472 11.094 16.984 1 97.56 45 ARG B N 1
ATOM 1743 C CA . ARG B 1 45 ? 0.598 10.219 17.453 1 97.56 45 ARG B CA 1
ATOM 1744 C C . ARG B 1 45 ? 0.036 9.031 18.234 1 97.56 45 ARG B C 1
ATOM 1746 O O . ARG B 1 45 ? -0.818 9.203 19.109 1 97.56 45 ARG B O 1
ATOM 1753 N N . SER B 1 46 ? 0.455 7.867 17.859 1 97.06 46 SER B N 1
ATOM 1754 C CA . SER B 1 46 ? 0.214 6.668 18.656 1 97.06 46 SER B CA 1
ATOM 1755 C C . SER B 1 46 ? 1.482 6.219 19.375 1 97.06 46 SER B C 1
ATOM 1757 O O . SER B 1 46 ? 2.41 7.008 19.562 1 97.06 46 SER B O 1
ATOM 1759 N N . SER B 1 47 ? 1.472 4.984 19.875 1 96.75 47 SER B N 1
ATOM 1760 C CA . SER B 1 47 ? 2.582 4.492 20.688 1 96.75 47 SER B CA 1
ATOM 1761 C C . SER B 1 47 ? 3.848 4.332 19.844 1 96.75 47 SER B C 1
ATOM 1763 O O . SER B 1 47 ? 4.953 4.602 20.328 1 96.75 47 SER B O 1
ATOM 1765 N N . SER B 1 48 ? 3.709 3.955 18.578 1 98.06 48 SER B N 1
ATOM 1766 C CA . SER B 1 48 ? 4.922 3.645 17.828 1 98.06 48 SER B CA 1
ATOM 1767 C C . SER B 1 48 ? 4.895 4.285 16.453 1 98.06 48 SER B C 1
ATOM 1769 O O . SER B 1 48 ? 5.844 4.141 15.68 1 98.06 48 SER B O 1
ATOM 1771 N N . SER B 1 49 ? 3.832 5.031 16.094 1 98.31 49 SER B N 1
ATOM 1772 C CA . SER B 1 49 ? 3.688 5.617 14.773 1 98.31 49 SER B CA 1
ATOM 1773 C C . SER B 1 49 ? 2.895 6.918 14.82 1 98.31 49 SER B C 1
ATOM 1775 O O . SER B 1 49 ? 2.48 7.355 15.898 1 98.31 49 SER B O 1
ATOM 1777 N N . PHE B 1 50 ? 2.789 7.531 13.672 1 98.5 50 PHE B N 1
ATOM 1778 C CA . PHE B 1 50 ? 2.064 8.797 13.625 1 98.5 50 PHE B CA 1
ATOM 1779 C C . PHE B 1 50 ? 1.469 9.031 12.242 1 98.5 50 PHE B C 1
ATOM 1781 O O . PHE B 1 50 ? 1.873 8.391 11.273 1 98.5 50 PHE B O 1
ATOM 1788 N N . ILE B 1 51 ? 0.46 9.891 12.18 1 98.56 51 ILE B N 1
ATOM 1789 C CA . ILE B 1 51 ? -0.197 10.312 10.945 1 98.56 51 ILE B CA 1
ATOM 1790 C C . ILE B 1 51 ? 0.246 11.727 10.586 1 98.56 51 ILE B C 1
ATOM 1792 O O . ILE B 1 51 ? 0.217 12.625 11.422 1 98.56 51 ILE B O 1
ATOM 1796 N N . ILE B 1 52 ? 0.636 11.914 9.375 1 97.88 52 ILE B N 1
ATOM 1797 C CA . ILE B 1 52 ? 1.057 13.219 8.891 1 97.88 52 ILE B CA 1
ATOM 1798 C C . ILE B 1 52 ? 0.451 13.484 7.512 1 97.88 52 ILE B C 1
ATOM 1800 O O . ILE B 1 52 ? 0.374 12.578 6.68 1 97.88 52 ILE B O 1
ATOM 1804 N N . MET B 1 53 ? -0.02 14.664 7.352 1 96.94 53 MET B N 1
ATOM 1805 C CA . MET B 1 53 ? -0.506 15.047 6.027 1 96.94 53 MET B CA 1
ATOM 1806 C C . MET B 1 53 ? 0.656 15.336 5.082 1 96.94 53 MET B C 1
ATOM 1808 O O . MET B 1 53 ? 1.627 15.992 5.469 1 96.94 53 MET B O 1
ATOM 1812 N N . ASN B 1 54 ? 0.542 14.867 3.908 1 92.75 54 ASN B N 1
ATOM 1813 C CA . ASN B 1 54 ? 1.583 15.125 2.92 1 92.75 54 ASN B CA 1
ATOM 1814 C C . ASN B 1 54 ? 1.614 16.594 2.514 1 92.75 54 ASN B C 1
ATOM 1816 O O . ASN B 1 54 ? 0.58 17.172 2.18 1 92.75 54 ASN B O 1
ATOM 1820 N N . LYS B 1 55 ? 2.707 17.156 2.568 1 89.5 55 LYS B N 1
ATOM 1821 C CA . LYS B 1 55 ? 2.881 18.562 2.215 1 89.5 55 LYS B CA 1
ATOM 1822 C C . LYS B 1 55 ? 2.703 18.781 0.716 1 89.5 55 LYS B C 1
ATOM 1824 O O . LYS B 1 55 ? 2.34 19.875 0.281 1 89.5 55 LYS B O 1
ATOM 1829 N N . TYR B 1 56 ? 2.975 17.812 -0.059 1 84.81 56 TYR B N 1
ATOM 1830 C CA . TYR B 1 56 ? 2.816 17.812 -1.509 1 84.81 56 TYR B CA 1
ATOM 1831 C C . TYR B 1 56 ? 1.851 16.719 -1.959 1 84.81 56 TYR B C 1
ATOM 1833 O O . TYR B 1 56 ? 2.244 15.789 -2.662 1 84.81 56 TYR B O 1
ATOM 1841 N N . PRO B 1 57 ? 0.626 17 -1.641 1 89.06 57 PRO B N 1
ATOM 1842 C CA . PRO B 1 57 ? -0.36 15.922 -1.799 1 89.06 57 PRO B CA 1
ATOM 1843 C C . PRO B 1 57 ? -0.674 15.617 -3.262 1 89.06 57 PRO B C 1
ATOM 1845 O O . PRO B 1 57 ? -0.67 16.531 -4.098 1 89.06 57 PRO B O 1
ATOM 1848 N N . TYR B 1 58 ? -0.837 14.359 -3.531 1 84.06 58 TYR B N 1
ATOM 1849 C CA . TYR B 1 58 ? -1.368 13.953 -4.824 1 84.06 58 TYR B CA 1
ATOM 1850 C C . TYR B 1 58 ? -2.82 14.391 -4.984 1 84.06 58 TYR B C 1
ATOM 1852 O O . TYR B 1 58 ? -3.211 14.891 -6.039 1 84.06 58 TYR B O 1
ATOM 1860 N N . ASN B 1 59 ? -3.676 14.109 -4.062 1 87.81 59 ASN B N 1
ATOM 1861 C CA . ASN B 1 59 ? -5.047 14.586 -3.898 1 87.81 59 ASN B CA 1
ATOM 1862 C C . ASN B 1 59 ? -5.258 15.227 -2.531 1 87.81 59 ASN B C 1
ATOM 1864 O O . ASN B 1 59 ? -4.551 14.906 -1.573 1 87.81 59 ASN B O 1
ATOM 1868 N N . PRO B 1 60 ? -6.219 16.188 -2.475 1 89.88 60 PRO B N 1
ATOM 1869 C CA . PRO B 1 60 ? -6.516 16.719 -1.145 1 89.88 60 PRO B CA 1
ATOM 1870 C C . PRO B 1 60 ? -6.785 15.633 -0.114 1 89.88 60 PRO B C 1
ATOM 1872 O O . PRO B 1 60 ? -7.504 14.672 -0.402 1 89.88 60 PRO B O 1
ATOM 1875 N N . GLY B 1 61 ? -6.156 15.766 1.03 1 94.62 61 GLY B N 1
ATOM 1876 C CA . GLY B 1 61 ? -6.359 14.781 2.084 1 94.62 61 GLY B CA 1
ATOM 1877 C C . GLY B 1 61 ? -5.336 13.664 2.064 1 94.62 61 GLY B C 1
ATOM 1878 O O . GLY B 1 61 ? -5.379 12.758 2.902 1 94.62 61 GLY B O 1
ATOM 1879 N N . HIS B 1 62 ? -4.336 13.703 1.13 1 94.62 62 HIS B N 1
ATOM 1880 C CA . HIS B 1 62 ? -3.258 12.727 1.07 1 94.62 62 HIS B CA 1
ATOM 1881 C C . HIS B 1 62 ? -2.502 12.656 2.393 1 94.62 62 HIS B C 1
ATOM 1883 O O . HIS B 1 62 ? -1.79 13.594 2.758 1 94.62 62 HIS B O 1
ATOM 1889 N N . LEU B 1 63 ? -2.688 11.484 3.051 1 97.38 63 LEU B N 1
ATOM 1890 C CA . LEU B 1 63 ? -2.059 11.266 4.348 1 97.38 63 LEU B CA 1
ATOM 1891 C C . LEU B 1 63 ? -0.928 10.25 4.246 1 97.38 63 LEU B C 1
ATOM 1893 O O . LEU B 1 63 ? -0.857 9.492 3.273 1 97.38 63 LEU B O 1
ATOM 1897 N N . MET B 1 64 ? -0.077 10.289 5.258 1 96.5 64 MET B N 1
ATOM 1898 C CA . MET B 1 64 ? 0.968 9.281 5.434 1 96.5 64 MET B CA 1
ATOM 1899 C C . MET B 1 64 ? 1.009 8.781 6.875 1 96.5 64 MET B C 1
ATOM 1901 O O . MET B 1 64 ? 0.693 9.531 7.801 1 96.5 64 MET B O 1
ATOM 1905 N N . VAL B 1 65 ? 1.286 7.527 7.016 1 97.94 65 VAL B N 1
ATOM 1906 C CA . VAL B 1 65 ? 1.554 6.914 8.312 1 97.94 65 VAL B CA 1
ATOM 1907 C C . VAL B 1 65 ? 2.986 6.387 8.344 1 97.94 65 VAL B C 1
ATOM 1909 O O . VAL B 1 65 ? 3.422 5.691 7.426 1 97.94 65 VAL B O 1
ATOM 1912 N N . ALA B 1 66 ? 3.703 6.715 9.422 1 97.44 66 ALA B N 1
ATOM 1913 C CA . ALA B 1 66 ? 5.09 6.281 9.555 1 97.44 66 ALA B CA 1
ATOM 1914 C C . ALA B 1 66 ? 5.406 5.871 10.992 1 97.44 66 ALA B C 1
ATOM 1916 O O . ALA B 1 66 ? 4.91 6.48 11.938 1 97.44 66 ALA B O 1
ATOM 1917 N N . PRO B 1 67 ? 6.199 4.766 11.156 1 97.94 67 PRO B N 1
ATOM 1918 C CA . PRO B 1 67 ? 6.742 4.496 12.492 1 97.94 67 PRO B CA 1
ATOM 1919 C C . PRO B 1 67 ? 7.75 5.555 12.945 1 97.94 67 PRO B C 1
ATOM 1921 O O . PRO B 1 67 ? 8.32 6.266 12.109 1 97.94 67 PRO B O 1
ATOM 1924 N N . TYR B 1 68 ? 7.949 5.605 14.289 1 97.44 68 TYR B N 1
ATOM 1925 C CA . TYR B 1 68 ? 8.984 6.488 14.805 1 97.44 68 TYR B CA 1
ATOM 1926 C C . TYR B 1 68 ? 10.375 5.961 14.461 1 97.44 68 TYR B C 1
ATOM 1928 O O . TYR B 1 68 ? 11.289 6.738 14.172 1 97.44 68 TYR B O 1
ATOM 1936 N N . ARG B 1 69 ? 10.5 4.668 14.586 1 96.69 69 ARG B N 1
ATOM 1937 C CA . ARG B 1 69 ? 11.797 4.07 14.289 1 96.69 69 ARG B CA 1
ATOM 1938 C C . ARG B 1 69 ? 12.156 4.238 12.812 1 96.69 69 ARG B C 1
ATOM 1940 O O . ARG B 1 69 ? 11.312 4.012 11.938 1 96.69 69 ARG B O 1
ATOM 1947 N N . HIS B 1 70 ? 13.367 4.676 12.547 1 95.31 70 HIS B N 1
ATOM 1948 C CA . HIS B 1 70 ? 13.898 4.832 11.195 1 95.31 70 HIS B CA 1
ATOM 1949 C C . HIS B 1 70 ? 14.297 3.486 10.602 1 95.31 70 HIS B C 1
ATOM 1951 O O . HIS B 1 70 ? 15.438 3.043 10.766 1 95.31 70 HIS B O 1
ATOM 1957 N N . VAL B 1 71 ? 13.352 2.895 9.922 1 94.06 71 VAL B N 1
ATOM 1958 C CA . VAL B 1 71 ? 13.625 1.614 9.273 1 94.06 71 VAL B CA 1
ATOM 1959 C C . VAL B 1 71 ? 13.289 1.706 7.789 1 94.06 71 VAL B C 1
ATOM 1961 O O . VAL B 1 71 ? 12.359 2.422 7.398 1 94.06 71 VAL B O 1
ATOM 1964 N N . ALA B 1 72 ? 13.969 0.905 7.027 1 91 72 ALA B N 1
ATOM 1965 C CA . ALA B 1 72 ? 13.867 1.034 5.574 1 91 72 ALA B CA 1
ATOM 1966 C C . ALA B 1 72 ? 12.953 -0.042 4.996 1 91 72 ALA B C 1
ATOM 1968 O O . ALA B 1 72 ? 12.469 0.085 3.865 1 91 72 ALA B O 1
ATOM 1969 N N . ASN B 1 73 ? 12.766 -1.149 5.84 1 89.06 73 ASN B N 1
ATOM 1970 C CA . ASN B 1 73 ? 12.062 -2.299 5.281 1 89.06 73 ASN B CA 1
ATOM 1971 C C . ASN B 1 73 ? 10.977 -2.805 6.223 1 89.06 73 ASN B C 1
ATOM 1973 O O . ASN B 1 73 ? 11.102 -2.678 7.445 1 89.06 73 ASN B O 1
ATOM 1977 N N . LEU B 1 74 ? 9.953 -3.346 5.59 1 88.5 74 LEU B N 1
ATOM 1978 C CA . LEU B 1 74 ? 8.805 -3.854 6.332 1 88.5 74 LEU B CA 1
ATOM 1979 C C . LEU B 1 74 ? 9.227 -4.949 7.309 1 88.5 74 LEU B C 1
ATOM 1981 O O . LEU B 1 74 ? 8.672 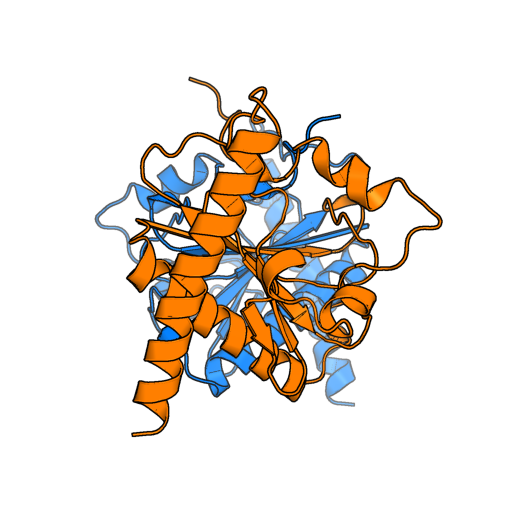-5.055 8.406 1 88.5 74 LEU B O 1
ATOM 1985 N N . ASP B 1 75 ? 10.18 -5.742 6.922 1 87.44 75 ASP B N 1
ATOM 1986 C CA . ASP B 1 75 ? 10.578 -6.887 7.734 1 87.44 75 ASP B CA 1
ATOM 1987 C C . ASP B 1 75 ? 11.312 -6.434 9 1 87.44 75 ASP B C 1
ATOM 1989 O O . ASP B 1 75 ? 11.523 -7.227 9.914 1 87.44 75 ASP B O 1
ATOM 1993 N N . GLU B 1 76 ? 11.594 -5.203 9.094 1 92.88 76 GLU B N 1
ATOM 1994 C CA . GLU B 1 76 ? 12.266 -4.664 10.273 1 92.88 76 GLU B CA 1
ATOM 1995 C C . GLU B 1 76 ? 11.258 -4.242 11.336 1 92.88 76 GLU B C 1
ATOM 1997 O O . GLU B 1 76 ? 11.625 -4.012 12.492 1 92.88 76 GLU B O 1
ATOM 2002 N N . LEU B 1 77 ? 10.008 -4.172 10.977 1 94.12 77 LEU B N 1
ATOM 2003 C CA . LEU B 1 77 ? 8.977 -3.807 11.938 1 94.12 77 LEU B CA 1
ATOM 2004 C C . LEU B 1 77 ? 8.578 -5.004 12.797 1 94.12 77 LEU B C 1
ATOM 2006 O O . LEU B 1 77 ? 8.484 -6.129 12.297 1 94.12 77 LEU B O 1
ATOM 2010 N N . SER B 1 78 ? 8.414 -4.754 14.086 1 94.38 78 SER B N 1
ATOM 2011 C CA . SER B 1 78 ? 7.828 -5.781 14.945 1 94.38 78 SER B CA 1
ATOM 2012 C C . SER B 1 78 ? 6.344 -5.969 14.648 1 94.38 78 SER B C 1
ATOM 2014 O O . SER B 1 78 ? 5.727 -5.129 13.992 1 94.38 78 SER B O 1
ATOM 2016 N N . ASP B 1 79 ? 5.789 -7.09 15.133 1 92.44 79 ASP B N 1
ATOM 2017 C CA . ASP B 1 79 ? 4.359 -7.32 14.961 1 92.44 79 ASP B CA 1
ATOM 2018 C C . ASP B 1 79 ? 3.539 -6.195 15.586 1 92.44 79 ASP B C 1
ATOM 2020 O O . ASP B 1 79 ? 2.545 -5.75 15.016 1 92.44 79 ASP B O 1
ATOM 2024 N N . ASP B 1 80 ? 4 -5.766 16.719 1 95.06 80 ASP B N 1
ATOM 2025 C CA . ASP B 1 80 ? 3.299 -4.684 17.406 1 95.06 80 ASP B CA 1
ATOM 2026 C C . ASP B 1 80 ? 3.332 -3.402 16.578 1 95.06 80 ASP B C 1
ATOM 2028 O O . ASP B 1 80 ? 2.334 -2.682 16.5 1 95.06 80 ASP B O 1
ATOM 2032 N N . GLU B 1 81 ? 4.461 -3.111 15.953 1 95.94 81 GLU B N 1
ATOM 2033 C CA . GLU B 1 81 ? 4.582 -1.931 15.102 1 95.94 81 GLU B CA 1
ATOM 2034 C C . GLU B 1 81 ? 3.691 -2.049 13.867 1 95.94 81 GLU B C 1
ATOM 2036 O O . GLU B 1 81 ? 3.082 -1.065 13.438 1 95.94 81 GLU B O 1
ATOM 2041 N N . ILE B 1 82 ? 3.592 -3.205 13.336 1 94.5 82 ILE B N 1
ATOM 2042 C CA . ILE B 1 82 ? 2.758 -3.441 12.156 1 94.5 82 ILE B CA 1
ATOM 2043 C C . ILE B 1 82 ? 1.294 -3.178 12.508 1 94.5 82 ILE B C 1
ATOM 2045 O O . ILE B 1 82 ? 0.591 -2.482 11.766 1 94.5 82 ILE B O 1
ATOM 2049 N N . ILE B 1 83 ? 0.906 -3.701 13.586 1 94.19 83 ILE B N 1
ATOM 2050 C CA . ILE B 1 83 ? -0.474 -3.516 14.023 1 94.19 83 ILE B CA 1
ATOM 2051 C C . ILE B 1 83 ? -0.753 -2.029 14.234 1 94.19 83 ILE B C 1
ATOM 2053 O O . ILE B 1 83 ? -1.786 -1.517 13.797 1 94.19 83 ILE B O 1
ATOM 2057 N N . ASP B 1 84 ? 0.183 -1.393 14.914 1 96.69 84 ASP B N 1
ATOM 2058 C CA . ASP B 1 84 ? 0.003 0.027 15.203 1 96.69 84 ASP B CA 1
ATOM 2059 C C . ASP B 1 84 ? -0.077 0.843 13.914 1 96.69 84 ASP B C 1
ATOM 2061 O O . ASP B 1 84 ? -0.964 1.687 13.766 1 96.69 84 ASP B O 1
ATOM 2065 N N . VAL B 1 85 ? 0.824 0.582 12.977 1 97.31 85 VAL B N 1
ATOM 2066 C CA . VAL B 1 85 ? 0.842 1.28 11.695 1 97.31 85 VAL B CA 1
ATOM 2067 C C . VAL B 1 85 ? -0.468 1.031 10.953 1 97.31 85 VAL B C 1
ATOM 2069 O O . VAL B 1 85 ? -1.095 1.97 10.453 1 97.31 85 VAL B O 1
ATOM 2072 N N . MET B 1 86 ? -0.916 -0.154 10.914 1 96.06 86 MET B N 1
ATOM 2073 C CA . MET B 1 86 ? -2.117 -0.483 10.156 1 96.06 86 MET B CA 1
ATOM 2074 C C . MET B 1 86 ? -3.363 0.067 10.836 1 96.06 86 MET B C 1
ATOM 2076 O O . MET B 1 86 ? -4.324 0.456 10.172 1 96.06 86 MET B O 1
ATOM 2080 N N . ASN B 1 87 ? -3.338 0.082 12.125 1 95.75 87 ASN B N 1
ATOM 2081 C CA . ASN B 1 87 ? -4.434 0.737 12.828 1 95.75 87 ASN B CA 1
ATOM 2082 C C . ASN B 1 87 ? -4.523 2.219 12.477 1 95.75 87 ASN B C 1
ATOM 2084 O O . ASN B 1 87 ? -5.617 2.758 12.312 1 95.75 87 ASN B O 1
ATOM 2088 N N . LEU B 1 88 ? -3.377 2.848 12.414 1 97.44 88 LEU B N 1
ATOM 2089 C CA . LEU B 1 88 ? -3.389 4.254 12.023 1 97.44 88 LEU B CA 1
ATOM 2090 C C . LEU B 1 88 ? -3.848 4.414 10.578 1 97.44 88 LEU B C 1
ATOM 2092 O O . LEU B 1 88 ? -4.496 5.406 10.242 1 97.44 88 LEU B O 1
ATOM 2096 N N . VAL B 1 89 ? -3.514 3.459 9.734 1 97.62 89 VAL B N 1
ATOM 2097 C CA . VAL B 1 89 ? -4.035 3.473 8.367 1 97.62 89 VAL B CA 1
ATOM 2098 C C . VAL B 1 89 ? -5.559 3.404 8.398 1 97.62 89 VAL B C 1
ATOM 2100 O O . VAL B 1 89 ? -6.234 4.18 7.715 1 97.62 89 VAL B O 1
ATOM 2103 N N . ARG B 1 90 ? -6.125 2.561 9.211 1 95.88 90 ARG B N 1
ATOM 2104 C CA . ARG B 1 90 ? -7.57 2.43 9.352 1 95.88 90 ARG B CA 1
ATOM 2105 C C . ARG B 1 90 ? -8.195 3.732 9.836 1 95.88 90 ARG B C 1
ATOM 2107 O O . ARG B 1 90 ? -9.219 4.172 9.312 1 95.88 90 ARG B O 1
ATOM 2114 N N . ILE B 1 91 ? -7.586 4.297 10.82 1 96.19 91 ILE B N 1
ATOM 2115 C CA . ILE B 1 91 ? -8.07 5.559 11.367 1 96.19 91 ILE B CA 1
ATOM 2116 C C . ILE B 1 91 ? -8.031 6.641 10.297 1 96.19 91 ILE B C 1
ATOM 2118 O O . ILE B 1 91 ? -8.961 7.434 10.172 1 96.19 91 ILE B O 1
ATOM 2122 N N . SER B 1 92 ? -6.934 6.664 9.516 1 97.69 92 SER B N 1
ATOM 2123 C CA . SER B 1 92 ? -6.785 7.641 8.445 1 97.69 92 SER B CA 1
ATOM 2124 C C . SER B 1 92 ? -7.906 7.512 7.418 1 97.69 92 SER B C 1
ATOM 2126 O O . SER B 1 92 ? -8.492 8.516 6.996 1 97.69 92 SER B O 1
ATOM 2128 N N . VAL B 1 93 ? -8.195 6.316 7.047 1 96.56 93 VAL B N 1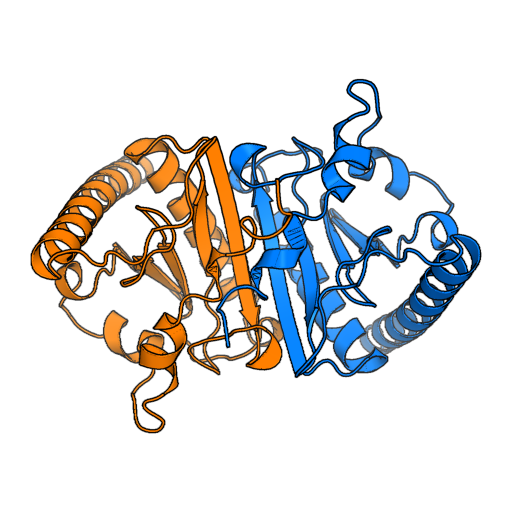
ATOM 2129 C CA . VAL B 1 93 ? -9.258 6.055 6.086 1 96.56 93 VAL B CA 1
ATOM 2130 C C . VAL B 1 93 ? -10.594 6.547 6.648 1 96.56 93 VAL B C 1
ATOM 2132 O O . VAL B 1 93 ? -11.359 7.207 5.949 1 96.56 93 VAL B O 1
ATOM 2135 N N . ARG B 1 94 ? -10.844 6.289 7.898 1 96 94 ARG B N 1
ATOM 2136 C CA . ARG B 1 94 ? -12.086 6.699 8.531 1 96 94 ARG B CA 1
ATOM 2137 C C . ARG B 1 94 ? -12.219 8.219 8.562 1 96 94 ARG B C 1
ATOM 2139 O O . ARG B 1 94 ? -13.273 8.766 8.242 1 96 94 ARG B O 1
ATOM 2146 N N . ILE B 1 95 ? -11.133 8.867 9 1 97.25 95 ILE B N 1
ATOM 2147 C CA . ILE B 1 95 ? -11.109 10.32 9.062 1 97.25 95 ILE B CA 1
ATOM 2148 C C . ILE B 1 95 ? -11.445 10.906 7.691 1 97.25 95 ILE B C 1
ATOM 2150 O O . ILE B 1 95 ? -12.266 11.82 7.578 1 97.25 95 ILE B O 1
ATOM 2154 N N . LEU B 1 96 ? -10.867 10.383 6.648 1 97.25 96 LEU B N 1
ATOM 2155 C CA . LEU B 1 96 ? -11.023 10.898 5.293 1 97.25 96 LEU B CA 1
ATOM 2156 C C . LEU B 1 96 ? -12.43 10.633 4.766 1 97.25 96 LEU B C 1
ATOM 2158 O O . LEU B 1 96 ? -13.023 11.477 4.09 1 97.25 96 LEU B O 1
ATOM 2162 N N . LYS B 1 97 ? -12.938 9.477 5.066 1 96.31 97 LYS B N 1
ATOM 2163 C CA . LYS B 1 97 ? -14.305 9.164 4.66 1 96.31 97 LYS B CA 1
ATOM 2164 C C . LYS B 1 97 ? -15.297 10.148 5.281 1 96.31 97 LYS B C 1
ATOM 2166 O O . LYS B 1 97 ? -16.188 10.656 4.598 1 96.31 97 LYS B O 1
ATOM 2171 N N . GLU B 1 98 ? -15.125 10.391 6.508 1 96.81 98 GLU B N 1
ATOM 2172 C CA . GLU B 1 98 ? -16.047 11.266 7.219 1 96.81 98 GLU B CA 1
ATOM 2173 C C . GLU B 1 98 ? -15.883 12.719 6.77 1 96.81 98 GLU B C 1
ATOM 2175 O O . GLU B 1 98 ? -16.875 13.438 6.617 1 96.81 98 GLU B O 1
ATOM 2180 N N . ALA B 1 99 ? -14.664 13.117 6.574 1 97.38 99 ALA B N 1
ATOM 2181 C CA . ALA B 1 99 ? -14.383 14.523 6.316 1 97.38 99 ALA B CA 1
ATOM 2182 C C . ALA B 1 99 ? -14.617 14.875 4.848 1 97.38 99 ALA B C 1
ATOM 2184 O O . ALA B 1 99 ? -15.016 15.992 4.527 1 97.38 99 ALA B O 1
ATOM 2185 N N . MET B 1 100 ? -14.344 13.891 3.885 1 96.38 100 MET B N 1
ATOM 2186 C CA . MET B 1 100 ? -14.242 14.305 2.488 1 96.38 100 MET B CA 1
ATOM 2187 C C . MET B 1 100 ? -15.055 13.383 1.587 1 96.38 100 MET B C 1
ATOM 2189 O O . MET B 1 100 ? -15.18 13.633 0.387 1 96.38 100 MET B O 1
ATOM 2193 N N . SER B 1 101 ? -15.523 12.266 2.047 1 96.44 101 SER B N 1
ATOM 2194 C CA . SER B 1 101 ? -16.375 11.32 1.346 1 96.44 101 SER B CA 1
ATOM 2195 C C . SER B 1 101 ? -15.781 10.914 0.003 1 96.44 101 SER B C 1
ATOM 2197 O O . SER B 1 101 ? -16.438 11 -1.031 1 96.44 101 SER B O 1
ATOM 2199 N N . PRO B 1 102 ? -14.547 10.422 -0 1 95.56 102 PRO B N 1
ATOM 2200 C CA . PRO B 1 102 ? -13.977 9.938 -1.26 1 95.56 102 PRO B CA 1
ATOM 2201 C C . PRO B 1 102 ? -14.664 8.672 -1.773 1 95.56 102 PRO B C 1
ATOM 2203 O O . PRO B 1 102 ? -15.383 8.008 -1.023 1 95.56 102 PRO B O 1
ATOM 2206 N N . ASP B 1 103 ? -14.406 8.359 -3.072 1 93.38 103 ASP B N 1
ATOM 2207 C CA . ASP B 1 103 ? -14.992 7.191 -3.721 1 93.38 103 ASP B CA 1
ATOM 2208 C C . ASP B 1 103 ? -14.062 5.98 -3.609 1 93.38 103 ASP B C 1
ATOM 2210 O O . ASP B 1 103 ? -14.43 4.875 -4.016 1 93.38 103 ASP B O 1
ATOM 2214 N N . GLY B 1 104 ? -12.883 6.195 -3.123 1 92.12 104 GLY B N 1
ATOM 2215 C CA . GLY B 1 104 ? -11.906 5.129 -3.008 1 92.12 104 GLY B CA 1
ATOM 2216 C C . GLY B 1 104 ? -10.586 5.594 -2.414 1 92.12 104 GLY B C 1
ATOM 2217 O O . GLY B 1 104 ? -10.469 6.73 -1.959 1 92.12 104 GLY B O 1
ATOM 2218 N N . PHE B 1 105 ? -9.648 4.645 -2.348 1 92.62 105 PHE B N 1
ATOM 2219 C CA . PHE B 1 105 ? -8.336 4.938 -1.787 1 92.62 105 PHE B CA 1
ATOM 2220 C C . PHE B 1 105 ? -7.25 4.16 -2.521 1 92.62 105 PHE B C 1
ATOM 2222 O O . PHE B 1 105 ? -7.441 2.99 -2.867 1 92.62 105 PHE B O 1
ATOM 2229 N N . ASN B 1 106 ? -6.148 4.809 -2.76 1 91.25 106 ASN B N 1
ATOM 2230 C CA . ASN B 1 106 ? -4.875 4.117 -2.939 1 91.25 106 ASN B CA 1
ATOM 2231 C C . ASN B 1 106 ? -4.055 4.109 -1.65 1 91.25 106 ASN B C 1
ATOM 2233 O O . ASN B 1 106 ? -3.773 5.164 -1.081 1 91.25 106 ASN B O 1
ATOM 2237 N N . ILE B 1 107 ? -3.697 2.922 -1.222 1 94.19 107 ILE B N 1
ATOM 2238 C CA . ILE B 1 107 ? -2.971 2.77 0.034 1 94.19 107 ILE B CA 1
ATOM 2239 C C . ILE B 1 107 ? -1.72 1.925 -0.194 1 94.19 107 ILE B C 1
ATOM 2241 O O . ILE B 1 107 ? -1.803 0.811 -0.719 1 94.19 107 ILE B O 1
ATOM 2245 N N . GLY B 1 108 ? -0.561 2.551 0.174 1 93.81 108 GLY B N 1
ATOM 2246 C CA . GLY B 1 108 ? 0.615 1.712 0.006 1 93.81 108 GLY B CA 1
ATOM 2247 C C . GLY B 1 108 ? 1.914 2.439 0.295 1 93.81 108 GLY B C 1
ATOM 2248 O O . GLY B 1 108 ? 1.905 3.533 0.867 1 93.81 108 GLY B O 1
ATOM 2249 N N . MET B 1 109 ? 2.996 1.734 0.023 1 92.12 109 MET B N 1
ATOM 2250 C CA . MET B 1 109 ? 4.328 2.273 0.288 1 92.12 109 MET B CA 1
ATOM 2251 C C . MET B 1 109 ? 5.281 1.955 -0.858 1 92.12 109 MET B C 1
ATOM 2253 O O . MET B 1 109 ? 5.086 0.974 -1.578 1 92.12 109 MET B O 1
ATOM 2257 N N . ASN B 1 110 ? 6.23 2.809 -0.956 1 88.62 110 ASN B N 1
ATOM 2258 C CA . ASN B 1 110 ? 7.371 2.609 -1.844 1 88.62 110 ASN B CA 1
ATOM 2259 C C . ASN B 1 110 ? 8.641 2.27 -1.062 1 88.62 110 ASN B C 1
ATOM 2261 O O . ASN B 1 110 ? 8.977 2.957 -0.099 1 88.62 110 ASN B O 1
ATOM 2265 N N . VAL B 1 111 ? 9.227 1.211 -1.473 1 89.88 111 VAL B N 1
ATOM 2266 C CA . VAL B 1 111 ? 10.453 0.79 -0.806 1 89.88 111 VAL B CA 1
ATOM 2267 C C . VAL B 1 111 ? 11.609 0.795 -1.803 1 89.88 111 VAL B C 1
ATOM 2269 O O . VAL B 1 111 ? 11.555 0.114 -2.828 1 89.88 111 VAL B O 1
ATOM 2272 N N . GLY B 1 112 ? 12.648 1.559 -1.53 1 86.44 112 GLY B N 1
ATOM 2273 C CA . GLY B 1 112 ? 13.805 1.64 -2.414 1 86.44 112 GLY B CA 1
ATOM 2274 C C . GLY B 1 112 ? 13.672 2.719 -3.471 1 86.44 112 GLY B C 1
ATOM 2275 O O . GLY B 1 112 ? 12.562 3.045 -3.896 1 86.44 112 GLY B O 1
ATOM 2276 N N . LYS B 1 113 ? 14.836 3.137 -3.939 1 81.06 113 LYS B N 1
ATOM 2277 C CA . LYS B 1 113 ? 14.875 4.234 -4.902 1 81.06 113 LYS B CA 1
ATOM 2278 C C . LYS B 1 113 ? 14.219 3.834 -6.219 1 81.06 113 LYS B C 1
ATOM 2280 O O . LYS B 1 113 ? 13.492 4.629 -6.824 1 81.06 113 LYS B O 1
ATOM 2285 N N . ALA B 1 114 ? 14.469 2.646 -6.602 1 81.94 114 ALA B N 1
ATOM 2286 C CA . ALA B 1 114 ? 13.93 2.15 -7.867 1 81.94 114 ALA B CA 1
ATOM 2287 C C . ALA B 1 114 ? 12.406 2.164 -7.859 1 81.94 114 ALA B C 1
ATOM 2289 O O . ALA B 1 114 ? 11.773 2.211 -8.922 1 81.94 114 ALA B O 1
ATOM 2290 N N . ALA B 1 115 ? 11.852 2.137 -6.637 1 82 115 ALA B N 1
ATOM 2291 C CA . ALA B 1 115 ? 10.398 2.088 -6.496 1 82 115 ALA B CA 1
ATOM 2292 C C . ALA B 1 115 ? 9.82 3.479 -6.246 1 82 115 ALA B C 1
ATOM 2294 O O . ALA B 1 115 ? 8.625 3.629 -6.008 1 82 115 ALA B O 1
ATOM 2295 N N . GLY B 1 116 ? 10.68 4.496 -6.223 1 78.31 116 GLY B N 1
ATOM 2296 C CA . GLY B 1 116 ? 10.203 5.863 -6.082 1 78.31 116 GLY B CA 1
ATOM 2297 C C . GLY B 1 116 ? 10.164 6.336 -4.645 1 78.31 116 GLY B C 1
ATOM 2298 O O . GLY B 1 116 ? 9.484 7.316 -4.324 1 78.31 116 GLY B O 1
ATOM 2299 N N . ALA B 1 117 ? 10.883 5.613 -3.834 1 73.62 117 ALA B N 1
ATOM 2300 C CA . ALA B 1 117 ? 10.914 6.074 -2.447 1 73.62 117 ALA B CA 1
ATOM 2301 C C . ALA B 1 117 ? 11.656 7.398 -2.324 1 73.62 117 ALA B C 1
ATOM 2303 O O . ALA B 1 117 ? 12.805 7.516 -2.758 1 73.62 117 ALA B O 1
ATOM 2304 N N . GLY B 1 118 ? 10.977 8.484 -1.887 1 63.62 118 GLY B N 1
ATOM 2305 C CA . GLY B 1 118 ? 11.586 9.789 -1.699 1 63.62 118 GLY B CA 1
ATOM 2306 C C . GLY B 1 118 ? 12.555 9.836 -0.532 1 63.62 118 GLY B C 1
ATOM 2307 O O . GLY B 1 118 ? 13.617 10.445 -0.628 1 63.62 118 GLY B O 1
ATOM 2308 N N . PHE B 1 119 ? 12.18 9.5 0.562 1 65.38 119 PHE B N 1
ATOM 2309 C CA . PHE B 1 119 ? 13.07 9.398 1.713 1 65.38 119 PHE B CA 1
ATOM 2310 C C . PHE B 1 119 ? 13.539 7.957 1.909 1 65.38 119 PHE B C 1
ATOM 2312 O O . PHE B 1 119 ? 12.875 7.176 2.596 1 65.38 119 PHE B O 1
ATOM 2319 N N . GLU B 1 120 ? 14.695 7.809 1.244 1 67.31 120 GLU B N 1
ATOM 2320 C CA . GLU B 1 120 ? 15.25 6.457 1.26 1 67.31 120 GLU B CA 1
ATOM 2321 C C . GLU B 1 120 ? 15.609 6.0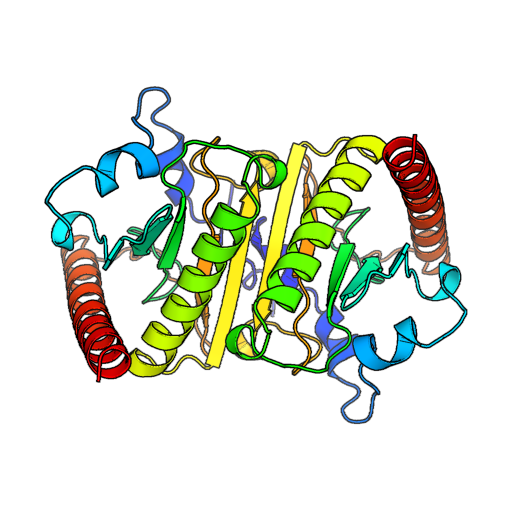23 2.678 1 67.31 120 GLU B C 1
ATOM 2323 O O . GLU B 1 120 ? 16.125 6.82 3.465 1 67.31 120 GLU B O 1
ATOM 2328 N N . GLY B 1 121 ? 14.836 5.172 3.207 1 84.19 121 GLY B N 1
ATOM 2329 C CA . GLY B 1 121 ? 15.328 4.566 4.438 1 84.19 121 GLY B CA 1
ATOM 2330 C C . GLY B 1 121 ? 14.305 4.59 5.555 1 84.19 121 GLY B C 1
ATOM 2331 O O . GLY B 1 121 ? 14.484 3.934 6.582 1 84.19 121 GLY B O 1
ATOM 2332 N N . HIS B 1 122 ? 13.211 5.414 5.324 1 93.62 122 HIS B N 1
ATOM 2333 C CA . HIS B 1 122 ? 12.18 5.418 6.355 1 93.62 122 HIS B CA 1
ATOM 2334 C C . HIS B 1 122 ? 10.82 5.027 5.777 1 93.62 122 HIS B C 1
ATOM 2336 O O . HIS B 1 122 ? 10.195 5.816 5.066 1 93.62 122 HIS B O 1
ATOM 2342 N N . ILE B 1 123 ? 10.352 3.908 6.094 1 93.75 123 ILE B N 1
ATOM 2343 C CA . ILE B 1 123 ? 9.125 3.389 5.496 1 93.75 123 ILE B CA 1
ATOM 2344 C C . ILE B 1 123 ? 7.934 4.242 5.93 1 93.75 123 ILE B C 1
ATOM 2346 O O . ILE B 1 123 ? 7.879 4.707 7.07 1 93.75 123 ILE B O 1
ATOM 2350 N N . HIS B 1 124 ? 7.07 4.551 5.055 1 95.5 124 HIS B N 1
ATOM 2351 C CA . HIS B 1 124 ? 5.812 5.23 5.34 1 95.5 124 HIS B CA 1
ATOM 2352 C C . HIS B 1 124 ? 4.727 4.82 4.352 1 95.5 124 HIS B C 1
ATOM 2354 O O . HIS B 1 124 ? 5.012 4.555 3.182 1 95.5 124 HIS B O 1
ATOM 2360 N N . ILE B 1 125 ? 3.508 4.77 4.855 1 95.81 125 ILE B N 1
ATOM 2361 C CA . ILE B 1 125 ? 2.375 4.34 4.043 1 95.81 125 ILE B CA 1
ATOM 2362 C C . ILE B 1 125 ? 1.572 5.559 3.594 1 95.81 125 ILE B C 1
ATOM 2364 O O . ILE B 1 125 ? 1.182 6.391 4.418 1 95.81 125 ILE B O 1
ATOM 2368 N N . HIS B 1 126 ? 1.358 5.59 2.334 1 94 126 HIS B N 1
ATOM 2369 C CA . HIS B 1 126 ? 0.522 6.633 1.749 1 94 126 HIS B CA 1
ATOM 2370 C C . HIS B 1 126 ? -0.946 6.223 1.741 1 94 126 HIS B C 1
ATOM 2372 O O . HIS B 1 126 ? -1.271 5.07 1.443 1 94 126 HIS B O 1
ATOM 2378 N N . ILE B 1 127 ? -1.761 7.109 2.084 1 95.94 127 ILE B N 1
ATOM 2379 C CA . ILE B 1 127 ? -3.209 6.988 1.95 1 95.94 127 ILE B CA 1
ATOM 2380 C C . ILE B 1 127 ? -3.746 8.125 1.082 1 95.94 127 ILE B C 1
ATOM 2382 O O . ILE B 1 127 ? -3.834 9.266 1.532 1 95.94 127 ILE B O 1
ATOM 2386 N N . VAL B 1 128 ? -4.16 7.785 -0.139 1 92.88 128 VAL B N 1
ATOM 2387 C CA . VAL B 1 128 ? -4.574 8.797 -1.102 1 92.88 128 VAL B CA 1
ATOM 2388 C C . VAL B 1 128 ? -6.059 8.625 -1.429 1 92.88 128 VAL B C 1
ATOM 2390 O O . VAL B 1 128 ? -6.441 7.66 -2.096 1 92.88 128 VAL B O 1
ATOM 2393 N N . PRO B 1 129 ? -6.859 9.531 -0.952 1 94.94 129 PRO B N 1
ATOM 2394 C CA . PRO B 1 129 ? -8.258 9.453 -1.376 1 94.94 129 PRO B CA 1
ATOM 2395 C C . PRO B 1 129 ? -8.438 9.703 -2.873 1 94.94 129 PRO B C 1
ATOM 2397 O O . PRO B 1 129 ? -7.691 10.484 -3.465 1 94.94 129 PRO B O 1
ATOM 2400 N N . ARG B 1 130 ? -9.445 9.016 -3.396 1 91.44 130 ARG B N 1
ATOM 2401 C CA . ARG B 1 130 ? -9.727 9.102 -4.824 1 91.44 130 ARG B CA 1
ATOM 2402 C C . ARG B 1 130 ? -11.203 9.398 -5.078 1 91.44 130 ARG B C 1
ATOM 2404 O O . ARG B 1 130 ? -12.07 8.945 -4.332 1 91.44 130 ARG B O 1
ATOM 2411 N N . TRP B 1 131 ? -11.453 10.133 -6.129 1 91.19 131 TRP B N 1
ATOM 2412 C CA . TRP B 1 131 ? -12.797 10.414 -6.621 1 91.19 131 TRP B CA 1
ATOM 2413 C C . TRP B 1 131 ? -12.922 10.07 -8.102 1 91.19 131 TRP B C 1
ATOM 2415 O O . TRP B 1 131 ? -11.93 10.125 -8.836 1 91.19 131 TRP B O 1
ATOM 2425 N N . ILE B 1 132 ? -14.148 9.688 -8.414 1 86.31 132 ILE B N 1
ATOM 2426 C CA . ILE B 1 132 ? -14.383 9.453 -9.836 1 86.31 132 ILE B CA 1
ATOM 2427 C C . ILE B 1 132 ? -14.039 10.711 -10.625 1 86.31 132 ILE B C 1
ATOM 2429 O O . ILE B 1 132 ? -14.578 11.789 -10.352 1 86.31 132 ILE B O 1
ATOM 2433 N N . GLY B 1 133 ? -13.156 10.625 -11.547 1 78.44 133 GLY B N 1
ATOM 2434 C CA . GLY B 1 133 ? -12.805 11.75 -12.398 1 78.44 133 GLY B CA 1
ATOM 2435 C C . GLY B 1 133 ? -11.734 12.641 -11.789 1 78.44 133 GLY B C 1
ATOM 2436 O O . GLY B 1 133 ? -11.438 13.711 -12.328 1 78.44 133 GLY B O 1
ATOM 2437 N N . ASP B 1 134 ? -11.344 12.242 -10.523 1 76.31 134 ASP B N 1
ATOM 2438 C CA . ASP B 1 134 ? -10.336 13.133 -9.945 1 76.31 134 ASP B CA 1
ATOM 2439 C C . ASP B 1 134 ? -9.062 13.125 -10.781 1 76.31 134 ASP B C 1
ATOM 2441 O O . ASP B 1 134 ? -8.758 12.141 -11.461 1 76.31 134 ASP B O 1
ATOM 2445 N N . ALA B 1 135 ? -8.75 14.414 -11.25 1 58.53 135 ALA B N 1
ATOM 2446 C CA . ALA B 1 135 ? -7.531 14.609 -12.031 1 58.53 135 ALA B CA 1
ATOM 2447 C C . ALA B 1 135 ? -6.297 14.609 -11.133 1 58.53 135 ALA B C 1
ATOM 2449 O O . ALA B 1 135 ? -6.398 14.844 -9.93 1 58.53 135 ALA B O 1
ATOM 2450 N N . ASN B 1 136 ? -5.238 13.875 -11.625 1 50.19 136 ASN B N 1
ATOM 2451 C CA . ASN B 1 136 ? -3.965 14.023 -10.922 1 50.19 136 ASN B CA 1
ATOM 2452 C C . ASN B 1 136 ? -3.686 15.477 -10.562 1 50.19 136 ASN B C 1
ATOM 2454 O O . ASN B 1 136 ? -4.16 16.391 -11.234 1 50.19 136 ASN B O 1
ATOM 2458 N N . PHE B 1 137 ? -3.441 15.742 -9.289 1 43.94 137 PHE B N 1
ATOM 2459 C CA . PHE B 1 137 ? -3.17 17.094 -8.805 1 43.94 137 PHE B CA 1
ATOM 2460 C C . PHE B 1 137 ? -2.352 17.875 -9.82 1 43.94 137 PHE B C 1
ATOM 2462 O O . PHE B 1 137 ? -1.308 17.406 -10.281 1 43.94 137 PHE B O 1
ATOM 2469 N N . MET B 1 138 ? -2.861 18.641 -10.688 1 43.22 138 MET B N 1
ATOM 2470 C CA . MET B 1 138 ? -2.086 19.656 -11.406 1 43.22 138 MET B CA 1
ATOM 2471 C C . MET B 1 138 ? -1.096 20.344 -10.469 1 43.22 138 MET B C 1
ATOM 2473 O O . MET B 1 138 ? -1.45 20.719 -9.352 1 43.22 138 MET B O 1
ATOM 2477 N N . PRO B 1 139 ? 0.2 19.984 -10.727 1 40.91 139 PRO B N 1
ATOM 2478 C CA . PRO B 1 139 ? 1.113 20.859 -9.984 1 40.91 139 PRO B CA 1
ATOM 2479 C C . PRO B 1 139 ? 0.577 22.281 -9.828 1 40.91 139 PRO B C 1
ATOM 2481 O O . PRO B 1 139 ? -0.036 22.828 -10.75 1 40.91 139 PRO B O 1
ATOM 2484 N N . ILE B 1 140 ? 0.103 22.562 -8.719 1 41.22 140 ILE B N 1
ATOM 2485 C CA . ILE B 1 140 ? -0.402 23.891 -8.43 1 41.22 140 ILE B CA 1
ATOM 2486 C C . ILE B 1 140 ? 0.535 24.938 -9.023 1 41.22 140 ILE B C 1
ATOM 2488 O O . ILE B 1 140 ? 1.662 25.109 -8.555 1 41.22 140 ILE B O 1
ATOM 2492 N N . LEU B 1 141 ? 0.728 24.891 -10.273 1 43.22 141 LEU B N 1
ATOM 2493 C CA . LEU B 1 141 ? 1.315 26.109 -10.82 1 43.22 141 LEU B CA 1
ATOM 2494 C C . LEU B 1 141 ? 0.728 27.359 -10.148 1 43.22 141 LEU B C 1
ATOM 2496 O O . LEU B 1 141 ? 1.096 28.484 -10.484 1 43.22 141 LEU B O 1
ATOM 2500 N N . GLY B 1 142 ? -0.135 27.188 -9.273 1 45.69 142 GLY B N 1
ATOM 2501 C CA . GLY B 1 142 ? -0.695 28.422 -8.734 1 45.69 142 GLY B CA 1
ATOM 2502 C C . GLY B 1 142 ? 0.165 29.047 -7.652 1 45.69 142 GLY B C 1
ATOM 2503 O O . GLY B 1 142 ? 1.284 28.594 -7.402 1 45.69 142 GLY B O 1
ATOM 2504 N N . ASN B 1 143 ? -0.213 30.125 -7.016 1 55.94 143 ASN B N 1
ATOM 2505 C CA . ASN B 1 143 ? 0.333 30.922 -5.922 1 55.94 143 ASN B CA 1
ATOM 2506 C C . ASN B 1 143 ? 0.541 30.078 -4.664 1 55.94 143 ASN B C 1
ATOM 2508 O O . ASN B 1 143 ? -0.409 29.5 -4.141 1 55.94 143 ASN B O 1
ATOM 2512 N N . THR B 1 144 ? 1.76 29.719 -4.332 1 60.16 144 THR B N 1
ATOM 2513 C CA . THR B 1 144 ? 2.213 28.984 -3.158 1 60.16 144 THR B CA 1
ATOM 2514 C C . THR B 1 144 ? 1.349 29.312 -1.945 1 60.16 144 THR B C 1
ATOM 2516 O O . THR B 1 144 ? 1.042 28.438 -1.138 1 60.16 144 THR B O 1
ATOM 2519 N N . LYS B 1 145 ? 0.909 30.547 -1.879 1 61.5 145 LYS B N 1
ATOM 2520 C CA . LYS B 1 145 ? 0.087 30.953 -0.741 1 61.5 145 LYS B CA 1
ATOM 2521 C C . LYS B 1 145 ? -1.259 30.234 -0.754 1 61.5 145 LYS B C 1
ATOM 2523 O O . LYS B 1 145 ? -1.749 29.797 0.292 1 61.5 145 LYS B O 1
ATOM 2528 N N . VAL B 1 146 ? -1.887 30.156 -1.849 1 63.41 146 VAL B N 1
ATOM 2529 C CA . VAL B 1 146 ? -3.195 29.516 -1.979 1 63.41 146 VAL B CA 1
ATOM 2530 C C . VAL B 1 146 ? -3.082 28.031 -1.665 1 63.41 146 VAL B C 1
ATOM 2532 O O . VAL B 1 146 ? -3.936 27.469 -0.975 1 63.41 146 VAL B O 1
ATOM 2535 N N . ILE B 1 147 ? -2.016 27.5 -2.012 1 69.25 147 ILE B N 1
ATOM 2536 C CA . ILE B 1 147 ? -1.792 26.078 -1.764 1 69.25 147 ILE B CA 1
ATOM 2537 C C . ILE B 1 147 ? -1.59 25.844 -0.268 1 69.25 147 ILE B C 1
ATOM 2539 O O . ILE B 1 147 ? -2.166 24.922 0.303 1 69.25 147 ILE B O 1
ATOM 2543 N N . SER B 1 148 ? -0.868 26.75 0.275 1 74.75 148 SER B N 1
ATOM 2544 C CA . SER B 1 148 ? -0.625 26.641 1.71 1 74.75 148 SER B CA 1
ATOM 2545 C C . SER B 1 148 ? -1.923 26.766 2.5 1 74.75 148 SER B C 1
ATOM 2547 O O . SER B 1 148 ? -2.143 26.031 3.467 1 74.75 148 SER B O 1
ATOM 2549 N N . GLU B 1 149 ? -2.732 27.703 2.125 1 76.94 149 GLU B N 1
ATOM 2550 C CA . GLU B 1 149 ? -4.012 27.891 2.795 1 76.94 149 GLU B CA 1
ATOM 2551 C C . GLU B 1 149 ? -4.91 26.672 2.633 1 76.94 149 GLU B C 1
ATOM 2553 O O . GLU B 1 149 ? -5.59 26.266 3.578 1 76.94 149 GLU B O 1
ATOM 2558 N N . ALA B 1 150 ? -4.793 26.156 1.518 1 85.5 150 ALA B N 1
ATOM 2559 C CA . ALA B 1 150 ? -5.598 24.969 1.264 1 85.5 150 ALA B CA 1
ATOM 2560 C C . ALA B 1 150 ? -5.133 23.797 2.127 1 85.5 150 ALA B C 1
ATOM 2562 O O . ALA B 1 150 ? -5.953 23.062 2.684 1 85.5 150 ALA B O 1
ATOM 2563 N N . LEU B 1 151 ? -3.877 23.719 2.283 1 90.94 151 LEU B N 1
ATOM 2564 C CA . LEU B 1 151 ? -3.312 22.656 3.109 1 90.94 151 LEU B CA 1
ATOM 2565 C C . LEU B 1 151 ? -3.711 22.828 4.57 1 90.94 151 LEU B C 1
ATOM 2567 O O . LEU B 1 151 ? -4.137 21.875 5.223 1 90.94 151 LEU B O 1
ATOM 2571 N N . THR B 1 152 ? -3.59 24.047 5.023 1 92.94 152 THR B N 1
ATOM 2572 C CA . THR B 1 152 ? -3.893 24.344 6.418 1 92.94 152 THR B CA 1
ATOM 2573 C C . THR B 1 152 ? -5.379 24.141 6.703 1 92.94 152 THR B C 1
ATOM 2575 O O . THR B 1 152 ? -5.746 23.609 7.75 1 92.94 152 THR B O 1
ATOM 2578 N N . ASN B 1 153 ? -6.191 24.547 5.781 1 94.94 153 ASN B N 1
ATOM 2579 C CA . ASN B 1 153 ? -7.625 24.344 5.941 1 94.94 153 ASN B CA 1
ATOM 2580 C C . ASN B 1 153 ? -7.977 22.859 5.992 1 94.94 153 ASN B C 1
ATOM 2582 O O . ASN B 1 153 ? -8.789 22.438 6.816 1 94.94 153 ASN B O 1
ATOM 2586 N N . THR B 1 154 ? -7.398 22.094 5.086 1 95.81 154 THR B N 1
ATOM 2587 C CA . THR B 1 154 ? -7.621 20.656 5.082 1 95.81 154 THR B CA 1
ATOM 2588 C C . THR B 1 154 ? -7.16 20.031 6.398 1 95.81 154 THR B C 1
ATOM 2590 O O . THR B 1 154 ? -7.855 19.203 6.977 1 95.81 154 THR B O 1
ATOM 2593 N N . TYR B 1 155 ? -6.031 20.547 6.855 1 97.19 155 TYR B N 1
ATOM 2594 C CA . TYR B 1 155 ? -5.516 20.062 8.133 1 97.19 155 TYR B CA 1
ATOM 2595 C C . TYR B 1 155 ? -6.527 20.297 9.25 1 97.19 155 TYR B C 1
ATOM 2597 O O . TYR B 1 155 ? -6.836 19.375 10.016 1 97.19 155 TYR B O 1
ATOM 2605 N N . ASP B 1 156 ? -7.012 21.484 9.32 1 98 156 ASP B N 1
ATOM 2606 C CA . ASP B 1 156 ? -7.945 21.859 10.375 1 98 156 ASP B CA 1
ATOM 2607 C C . ASP B 1 156 ? -9.211 21.016 10.312 1 98 156 ASP B C 1
ATOM 2609 O O . ASP B 1 156 ? -9.75 20.594 11.336 1 98 156 ASP B O 1
ATOM 2613 N N . GLU B 1 157 ? -9.641 20.766 9.164 1 97.62 157 GLU B N 1
ATOM 2614 C CA . GLU B 1 157 ? -10.836 19.953 8.977 1 97.62 157 GLU B CA 1
ATOM 2615 C C . GLU B 1 157 ? -10.594 18.516 9.445 1 97.62 157 GLU B C 1
ATOM 2617 O O . GLU B 1 157 ? -11.414 17.953 10.18 1 97.62 157 GLU B O 1
ATOM 2622 N N . LEU B 1 158 ? -9.523 17.938 9.07 1 98.19 158 LEU B N 1
ATOM 2623 C CA . LEU B 1 158 ? -9.219 16.562 9.438 1 98.19 158 LEU B CA 1
ATOM 2624 C C . LEU B 1 158 ? -8.984 16.453 10.945 1 98.19 158 LEU B C 1
ATOM 2626 O O . LEU B 1 158 ? -9.398 15.461 11.562 1 98.19 158 LEU B O 1
ATOM 2630 N N . LYS B 1 159 ? -8.336 17.422 11.469 1 98 159 LYS B N 1
ATOM 2631 C CA . LYS B 1 159 ? -8.07 17.422 12.906 1 98 159 LYS B CA 1
ATOM 2632 C C . LYS B 1 159 ? -9.367 17.453 13.703 1 98 159 LYS B C 1
ATOM 2634 O O . LYS B 1 159 ? -9.508 16.75 14.711 1 98 159 LYS B O 1
ATOM 2639 N N . LYS B 1 160 ? -10.273 18.266 13.281 1 97.56 160 LYS B N 1
ATOM 2640 C CA . LYS B 1 160 ? -11.578 18.344 13.93 1 97.56 160 LYS B CA 1
ATOM 2641 C C . LYS B 1 160 ? -12.289 17 13.922 1 97.56 160 LYS B C 1
ATOM 2643 O O . LYS B 1 160 ? -12.812 16.547 14.953 1 97.56 160 LYS B O 1
ATOM 2648 N N . VAL B 1 161 ? -12.281 16.328 12.82 1 97.62 161 VAL B N 1
ATOM 2649 C CA . VAL B 1 161 ? -12.922 15.023 12.68 1 97.62 161 VAL B CA 1
ATOM 2650 C C . VAL B 1 161 ? -12.227 14.008 13.586 1 97.62 161 VAL B C 1
ATOM 2652 O O . VAL B 1 161 ? -12.883 13.219 14.266 1 97.62 161 VAL B O 1
ATOM 2655 N N . LEU B 1 162 ? -10.93 14.039 13.57 1 97.25 162 LEU B N 1
ATOM 2656 C CA . LEU B 1 162 ? -10.141 13.133 14.391 1 97.25 162 LEU B CA 1
ATOM 2657 C C . LEU B 1 162 ? -10.461 13.312 15.867 1 97.25 162 LEU B C 1
ATOM 2659 O O . LEU B 1 162 ? -10.648 12.336 16.594 1 97.25 162 LEU B O 1
ATOM 2663 N N . ASP B 1 163 ? -10.547 14.531 16.281 1 95.31 163 ASP B N 1
ATOM 2664 C CA . ASP B 1 163 ? -10.844 14.828 17.688 1 95.31 163 ASP B CA 1
ATOM 2665 C C . ASP B 1 163 ? -12.227 14.312 18.078 1 95.31 163 ASP B C 1
ATOM 2667 O O . ASP B 1 163 ? -12.414 13.805 19.188 1 95.31 163 ASP B O 1
ATOM 2671 N N . ASN B 1 164 ? -13.094 14.391 17.188 1 94.19 164 ASN B N 1
ATOM 2672 C CA . ASN B 1 164 ? -14.438 13.883 17.438 1 94.19 164 ASN B CA 1
ATOM 2673 C C . ASN B 1 164 ? -14.453 12.359 17.516 1 94.19 164 ASN B C 1
ATOM 2675 O O . ASN B 1 164 ? -15.18 11.789 18.328 1 94.19 164 ASN B O 1
ATOM 2679 N N . LEU B 1 165 ? -13.656 11.742 16.625 1 91.06 165 LEU B N 1
ATOM 2680 C CA . LEU B 1 165 ? -13.578 10.289 16.609 1 91.06 165 LEU B CA 1
ATOM 2681 C C . LEU B 1 165 ? -12.961 9.766 17.906 1 91.06 165 LEU B C 1
ATOM 2683 O O . LEU B 1 165 ? -13.398 8.742 18.438 1 91.06 165 LEU B O 1
ATOM 2687 N N . VAL B 1 166 ? -11.898 10.375 18.328 1 85.06 166 VAL B N 1
ATOM 2688 C CA . VAL B 1 166 ? -11.203 9.961 19.547 1 85.06 166 VAL B CA 1
ATOM 2689 C C . VAL B 1 166 ? -12.109 10.172 20.75 1 85.06 166 VAL B C 1
ATOM 2691 O O . VAL B 1 166 ? -12.141 9.344 21.672 1 85.06 166 VAL B O 1
ATOM 2694 N N . ALA B 1 167 ? -12.906 11.219 20.766 1 84.88 167 ALA B N 1
ATOM 2695 C CA . ALA B 1 167 ? -13.836 11.5 21.859 1 84.88 167 ALA B CA 1
ATOM 2696 C C . ALA B 1 167 ? -14.938 10.445 21.922 1 84.88 167 ALA B C 1
ATOM 2698 O O . ALA B 1 167 ? -15.359 10.047 23.016 1 84.88 167 ALA B O 1
ATOM 2699 N N . ARG B 1 168 ? -15.32 9.93 20.844 1 79 168 ARG B N 1
ATOM 2700 C CA . ARG B 1 168 ? -16.391 8.93 20.766 1 79 168 ARG B CA 1
ATOM 2701 C C . ARG B 1 168 ? -15.883 7.562 21.219 1 79 168 ARG B C 1
ATOM 2703 O O . ARG B 1 168 ? -16.656 6.734 21.688 1 79 168 ARG B O 1
ATOM 2710 N N . SER B 1 169 ? -14.664 7.277 20.859 1 70.19 169 SER B N 1
ATOM 2711 C CA . SER B 1 169 ? -14.094 5.988 21.234 1 70.19 169 SER B CA 1
ATOM 2712 C C . SER B 1 169 ? -13.867 5.895 22.734 1 70.19 169 SER B C 1
ATOM 2714 O O . SER B 1 169 ? -13.82 4.797 23.297 1 70.19 169 SER B O 1
ATOM 2716 N N . LYS B 1 170 ? -13.797 7 23.469 1 63.06 170 LYS B N 1
ATOM 2717 C CA . LYS B 1 170 ? -13.617 7.035 24.922 1 63.06 170 LYS B CA 1
ATOM 2718 C C . LYS B 1 170 ? -14.953 6.992 25.656 1 63.06 170 LYS B C 1
ATOM 2720 O O . LYS B 1 170 ? -15.008 6.738 26.859 1 63.06 170 LYS B O 1
ATOM 2725 N N . SER B 1 171 ? -16.031 7.242 25.016 1 53.41 171 SER B N 1
ATOM 2726 C CA . SER B 1 171 ? -17.344 7.18 25.656 1 53.41 171 SER B CA 1
ATOM 2727 C C . SER B 1 171 ? -17.953 5.789 25.531 1 53.41 171 SER B C 1
ATOM 2729 O O . SER B 1 171 ? -17.766 5.109 24.516 1 53.41 171 SER B O 1
#

Secondary structure (DSSP, 8-state):
--BTTTTTTTT-THHHHHHS-TT---HHHHGGGSS-HHHHTEEEE-SSEEEEE-SS-SSTT-EEEEESS--SSGGGS-HHHHHHHHHHHHHHHHHHHHHH--SEEEEEEEESGGGT-SSTT---EEEEEE-TT--------S-HHHHHHHHHHHHHHHHHHHHHHHHHHH-/--TTSTTTTTB-THHHHHHS-TT---HHHHGGGSS-HHHHTEEEE-SSEEEEE-SS-SSTT-EEEEESS--SSGGGS-HHHHHHHHHHHHHHHHHHHHHH--SEEEEEEEESGGGT-SSTT---EEEEEE-TT--------S-HHHHHHHHHHHHHHHHHHHHHHHHHHH-